Protein AF-A0A265QCN7-F1 (afdb_monomer)

Structure (mmCIF, N/CA/C/O backbone):
data_AF-A0A265QCN7-F1
#
_entry.id   AF-A0A265QCN7-F1
#
loop_
_atom_site.group_PDB
_atom_site.id
_atom_site.type_symbol
_atom_site.label_atom_id
_atom_site.label_alt_id
_atom_site.label_comp_id
_atom_site.label_asym_id
_atom_site.label_entity_id
_atom_site.label_seq_id
_atom_site.pdbx_PDB_ins_code
_atom_site.Cartn_x
_atom_site.Cartn_y
_atom_site.Cartn_z
_atom_site.occupancy
_atom_site.B_iso_or_equiv
_atom_site.auth_seq_id
_atom_site.auth_comp_id
_atom_site.auth_asym_id
_atom_site.auth_atom_id
_atom_site.pdbx_PDB_model_num
ATOM 1 N N . MET A 1 1 ? -16.525 4.275 -4.816 1.00 82.00 1 MET A N 1
ATOM 2 C CA . MET A 1 1 ? -15.052 4.342 -4.762 1.00 82.00 1 MET A CA 1
ATOM 3 C C . MET A 1 1 ? -14.610 3.785 -3.418 1.00 82.00 1 MET A C 1
ATOM 5 O O . MET A 1 1 ? -15.181 4.195 -2.411 1.00 82.00 1 MET A O 1
ATOM 9 N N . ARG A 1 2 ? -13.704 2.803 -3.397 1.00 92.12 2 ARG A N 1
ATOM 10 C CA . ARG A 1 2 ? -13.151 2.209 -2.163 1.00 92.12 2 ARG A CA 1
ATOM 11 C C . ARG A 1 2 ? -11.798 2.848 -1.841 1.00 92.12 2 ARG A C 1
ATOM 13 O O . ARG A 1 2 ? -11.164 3.398 -2.742 1.00 92.12 2 ARG A O 1
ATOM 20 N N . ARG A 1 3 ? -11.369 2.790 -0.576 1.00 94.19 3 ARG A N 1
ATOM 21 C CA . ARG A 1 3 ? -9.990 3.120 -0.189 1.00 94.19 3 ARG A CA 1
ATOM 22 C C . ARG A 1 3 ? -9.118 1.876 -0.273 1.00 94.19 3 ARG A C 1
ATOM 24 O O . ARG A 1 3 ? -9.322 0.939 0.503 1.00 94.19 3 ARG A O 1
ATOM 31 N N . THR A 1 4 ? -8.119 1.917 -1.140 1.00 97.06 4 THR A N 1
ATOM 32 C CA . THR A 1 4 ? -7.216 0.797 -1.392 1.00 97.06 4 THR A CA 1
ATOM 33 C C . THR A 1 4 ? -5.807 1.137 -0.927 1.00 97.06 4 THR A C 1
ATOM 35 O O . THR A 1 4 ? -5.307 2.225 -1.206 1.00 97.06 4 THR A O 1
ATOM 38 N N . ILE A 1 5 ? -5.147 0.205 -0.240 1.00 97.00 5 ILE A N 1
ATOM 39 C CA . ILE A 1 5 ? -3.699 0.278 -0.019 1.00 97.00 5 ILE A CA 1
ATOM 40 C C . ILE A 1 5 ? -2.989 -0.677 -0.963 1.00 97.00 5 ILE A C 1
ATOM 42 O O . ILE A 1 5 ? -3.201 -1.887 -0.921 1.00 97.00 5 ILE A O 1
ATOM 46 N N . MET A 1 6 ? -2.143 -0.132 -1.825 1.00 97.44 6 MET A N 1
ATOM 47 C CA . MET A 1 6 ? -1.379 -0.899 -2.794 1.00 97.44 6 MET A CA 1
ATOM 48 C C . MET A 1 6 ? 0.019 -1.178 -2.253 1.00 97.44 6 MET A C 1
ATOM 50 O O . MET A 1 6 ? 0.833 -0.266 -2.089 1.00 97.44 6 MET A O 1
ATOM 54 N N . TYR A 1 7 ? 0.287 -2.455 -1.996 1.00 96.62 7 TYR A N 1
ATOM 55 C CA . TYR A 1 7 ? 1.608 -2.951 -1.671 1.00 96.62 7 TYR A CA 1
ATOM 56 C C . TYR A 1 7 ? 2.534 -2.847 -2.878 1.00 96.62 7 TYR A C 1
ATOM 58 O O . TYR A 1 7 ? 2.200 -3.242 -4.000 1.00 96.62 7 TYR A O 1
ATOM 66 N N . TYR A 1 8 ? 3.738 -2.366 -2.619 1.00 92.88 8 TYR A N 1
ATOM 67 C CA . TYR A 1 8 ? 4.842 -2.383 -3.560 1.00 92.88 8 TYR A CA 1
ATOM 68 C C . TYR A 1 8 ? 6.130 -2.726 -2.787 1.00 92.88 8 TYR A C 1
ATOM 70 O O . TYR A 1 8 ? 6.195 -2.556 -1.567 1.00 92.88 8 TYR A O 1
ATOM 78 N N . PRO A 1 9 ? 7.175 -3.225 -3.455 1.00 90.94 9 PRO A N 1
ATOM 79 C CA . PRO A 1 9 ? 7.288 -3.369 -4.904 1.00 90.94 9 PRO A CA 1
ATOM 80 C C . PRO A 1 9 ? 7.081 -4.8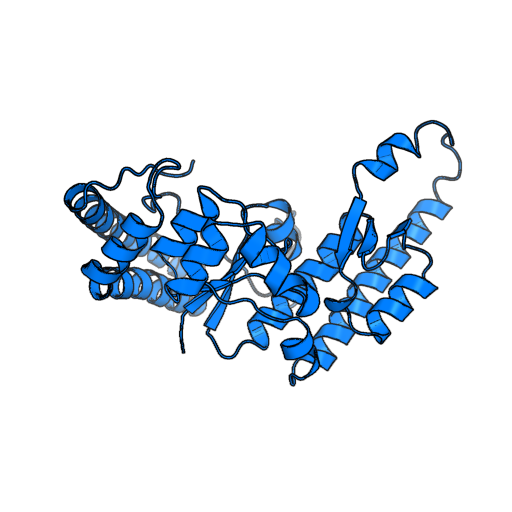07 -5.425 1.00 90.94 9 PRO A C 1
ATOM 82 O O . PRO A 1 9 ? 7.094 -5.042 -6.637 1.00 90.94 9 PRO A O 1
ATOM 85 N N . ASN A 1 10 ? 6.865 -5.774 -4.531 1.00 92.75 10 ASN A N 1
ATOM 86 C CA . ASN A 1 10 ? 6.677 -7.175 -4.912 1.00 92.75 10 ASN A CA 1
ATOM 87 C C . ASN A 1 10 ? 5.271 -7.428 -5.493 1.00 92.75 10 ASN A C 1
ATOM 89 O O . ASN A 1 10 ? 4.334 -6.678 -5.230 1.00 92.75 10 ASN A O 1
ATOM 93 N N . ILE A 1 11 ? 5.135 -8.506 -6.275 1.00 93.94 11 ILE A N 1
ATOM 94 C CA . ILE A 1 11 ? 3.839 -9.007 -6.771 1.00 93.94 11 ILE A CA 1
ATOM 95 C C . ILE A 1 11 ? 3.027 -9.593 -5.611 1.00 93.94 11 ILE A C 1
ATOM 97 O O . ILE A 1 11 ? 1.885 -9.199 -5.386 1.00 93.94 11 ILE A O 1
ATOM 101 N N . GLU A 1 12 ? 3.634 -10.515 -4.865 1.00 95.12 12 GLU A N 1
ATOM 102 C CA . GLU A 1 12 ? 3.044 -11.091 -3.662 1.00 95.12 12 GLU A CA 1
ATOM 103 C C . GLU A 1 12 ? 3.280 -10.174 -2.460 1.00 95.12 12 GLU A C 1
ATOM 105 O O . GLU A 1 12 ? 4.397 -9.701 -2.224 1.00 95.12 12 GLU A O 1
ATOM 110 N N . ILE A 1 13 ? 2.215 -9.936 -1.698 1.00 95.81 13 ILE A N 1
ATOM 111 C CA . ILE A 1 13 ? 2.290 -9.227 -0.425 1.00 95.81 13 ILE A CA 1
ATOM 112 C C . ILE A 1 13 ? 2.750 -10.228 0.636 1.00 95.81 13 ILE A C 1
ATOM 114 O O . ILE A 1 13 ? 2.121 -11.281 0.757 1.00 95.81 13 ILE A O 1
ATOM 118 N N . PRO A 1 14 ? 3.797 -9.925 1.421 1.00 93.50 14 PRO A N 1
ATOM 119 C CA . PRO A 1 14 ? 4.229 -10.808 2.493 1.00 93.50 14 PRO A CA 1
ATOM 120 C C . PRO A 1 14 ? 3.096 -11.091 3.485 1.00 93.50 14 PRO A C 1
ATOM 122 O O . PRO A 1 14 ? 2.453 -10.165 3.990 1.00 93.50 14 PRO A O 1
ATOM 125 N N . ASP A 1 15 ? 2.881 -12.371 3.798 1.00 93.62 15 ASP A N 1
ATOM 126 C CA . ASP A 1 15 ? 2.011 -12.759 4.904 1.00 93.62 15 ASP A CA 1
ATOM 127 C C . ASP A 1 15 ? 2.627 -12.277 6.220 1.00 93.62 15 ASP A C 1
ATOM 129 O O . ASP A 1 15 ? 3.769 -12.602 6.555 1.00 93.62 15 ASP A O 1
ATOM 133 N N . GLY A 1 16 ? 1.877 -11.476 6.971 1.00 92.75 16 GLY A N 1
ATOM 134 C CA . GLY A 1 16 ? 2.331 -11.003 8.263 1.00 92.75 16 GLY A CA 1
ATOM 135 C C . GLY A 1 16 ? 1.670 -9.713 8.704 1.00 92.75 16 GLY A C 1
ATOM 136 O O . GLY A 1 16 ? 0.538 -9.386 8.345 1.00 92.75 16 GLY A O 1
ATOM 137 N N . VAL A 1 17 ? 2.410 -8.985 9.535 1.00 92.81 17 VAL A N 1
ATOM 138 C CA . VAL A 1 17 ? 1.933 -7.799 10.249 1.00 92.81 17 VAL A CA 1
ATOM 139 C C . VAL A 1 17 ? 1.414 -6.737 9.284 1.00 92.81 17 VAL A C 1
ATOM 141 O O . VAL A 1 17 ? 0.308 -6.242 9.475 1.00 92.81 17 VAL A O 1
ATOM 144 N N . TRP A 1 18 ? 2.167 -6.430 8.223 1.00 93.94 18 TRP A N 1
ATOM 145 C CA . TRP A 1 18 ? 1.778 -5.394 7.267 1.00 93.94 18 TRP A CA 1
ATOM 146 C C . TRP A 1 18 ? 0.429 -5.700 6.610 1.00 93.94 18 TRP A C 1
ATOM 148 O O . TRP A 1 18 ? -0.465 -4.858 6.649 1.00 93.94 18 TRP A O 1
ATOM 158 N N . LEU A 1 19 ? 0.249 -6.917 6.080 1.00 96.62 19 LEU A N 1
ATOM 159 C CA . LEU A 1 19 ? -0.984 -7.314 5.395 1.00 96.62 19 LEU A CA 1
ATOM 160 C C . LEU A 1 19 ? -2.183 -7.329 6.352 1.00 96.62 19 LEU A C 1
ATOM 162 O O . LEU A 1 19 ? -3.261 -6.855 6.000 1.00 96.62 19 LEU A O 1
ATOM 166 N N . LYS A 1 20 ? -2.002 -7.801 7.589 1.00 96.38 20 LYS A N 1
ATOM 167 C CA . LYS A 1 20 ? -3.070 -7.816 8.602 1.00 96.38 20 LYS A CA 1
ATOM 168 C C . LYS A 1 20 ? -3.474 -6.417 9.060 1.00 96.38 20 LYS A C 1
ATOM 170 O O . LYS A 1 20 ? -4.666 -6.153 9.217 1.00 96.38 20 LYS A O 1
ATOM 175 N N . THR A 1 21 ? -2.512 -5.517 9.249 1.00 94.88 21 THR A N 1
ATOM 176 C CA . THR A 1 21 ? -2.789 -4.111 9.575 1.00 94.88 21 THR A CA 1
ATOM 177 C C . THR A 1 21 ? -3.468 -3.405 8.409 1.00 94.88 21 THR A C 1
ATOM 179 O O . THR A 1 21 ? -4.469 -2.719 8.610 1.00 94.88 21 THR A O 1
ATOM 182 N N . ALA A 1 22 ? -2.969 -3.609 7.188 1.00 95.62 22 ALA A N 1
ATOM 183 C CA . ALA A 1 22 ? -3.571 -3.083 5.970 1.00 95.62 22 ALA A CA 1
ATOM 184 C C . ALA A 1 22 ? -5.036 -3.525 5.851 1.00 95.62 22 ALA A C 1
ATOM 186 O O . ALA A 1 22 ? -5.922 -2.685 5.714 1.00 95.62 22 ALA A O 1
ATOM 187 N N . LEU A 1 23 ? -5.301 -4.822 6.019 1.00 96.81 23 LEU A N 1
ATOM 188 C CA . LEU A 1 23 ? -6.645 -5.388 5.967 1.00 96.81 23 LEU A CA 1
ATOM 189 C C . LEU A 1 23 ? -7.595 -4.784 7.008 1.00 96.81 23 LEU A C 1
ATOM 191 O O . LEU A 1 23 ? -8.765 -4.566 6.703 1.00 96.81 23 LEU A O 1
ATOM 195 N N . LEU A 1 24 ? -7.112 -4.519 8.227 1.00 96.12 24 LEU A N 1
ATOM 196 C CA . LEU A 1 24 ? -7.930 -3.964 9.306 1.00 96.12 24 LEU A CA 1
ATOM 197 C C . LEU A 1 24 ? -8.409 -2.535 9.005 1.00 96.12 24 LEU A C 1
ATOM 199 O O . LEU A 1 24 ? -9.551 -2.197 9.315 1.00 96.12 24 LEU A O 1
ATOM 203 N N . TYR A 1 25 ? -7.545 -1.699 8.424 1.00 94.56 25 TYR A N 1
ATOM 204 C CA . TYR A 1 25 ? -7.796 -0.259 8.297 1.00 94.56 25 TYR A CA 1
ATOM 205 C C . TYR A 1 25 ? -8.177 0.207 6.887 1.00 94.56 25 TYR A C 1
ATOM 207 O O . TYR A 1 25 ? -8.770 1.275 6.745 1.00 94.56 25 TYR A O 1
ATOM 215 N N . TRP A 1 26 ? -7.888 -0.563 5.841 1.00 95.94 26 TRP A N 1
ATOM 216 C CA . TRP A 1 26 ? -8.245 -0.220 4.459 1.00 95.94 26 TRP A CA 1
ATOM 217 C C . TRP A 1 26 ? -9.490 -0.961 4.005 1.00 95.94 26 TRP A C 1
ATOM 219 O O . TRP A 1 26 ? -9.816 -1.999 4.568 1.00 95.94 26 TRP A O 1
ATOM 229 N N . ASP A 1 27 ? -10.217 -0.439 3.010 1.00 95.44 27 ASP A N 1
ATOM 230 C CA . ASP A 1 27 ? -11.388 -1.151 2.481 1.00 95.44 27 ASP A CA 1
ATOM 231 C C . ASP A 1 27 ? -10.967 -2.357 1.643 1.00 95.44 27 ASP A C 1
ATOM 233 O O . ASP A 1 27 ? -11.687 -3.351 1.638 1.00 95.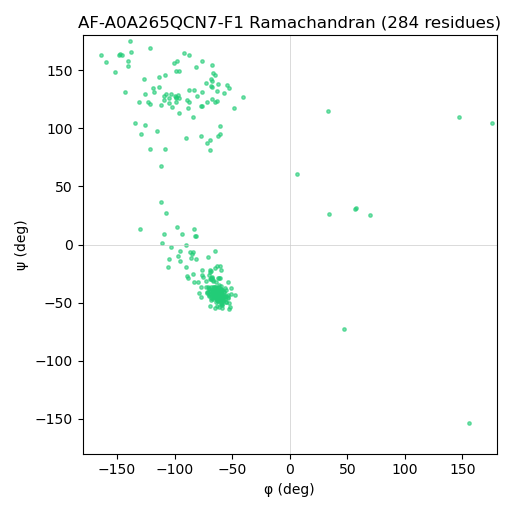44 27 ASP A O 1
ATOM 237 N N . GLU A 1 28 ? -9.817 -2.259 0.980 1.00 96.00 28 GLU A N 1
ATOM 238 C CA . GLU A 1 28 ? -9.256 -3.252 0.071 1.00 96.00 28 GLU A CA 1
ATOM 239 C C . GLU A 1 28 ? -7.721 -3.146 0.078 1.00 96.00 28 GLU A C 1
ATOM 241 O O . GLU A 1 28 ? -7.158 -2.062 0.262 1.00 96.00 28 GLU A O 1
ATOM 246 N N . VAL A 1 29 ? -7.034 -4.267 -0.116 1.00 97.75 29 VAL A N 1
ATOM 247 C CA . VAL A 1 29 ? -5.580 -4.327 -0.303 1.00 97.75 29 VAL A CA 1
ATOM 248 C C . VAL A 1 29 ? -5.283 -4.659 -1.766 1.00 97.75 29 VAL A C 1
ATOM 250 O O . VAL A 1 29 ? -6.019 -5.396 -2.413 1.00 97.75 29 VAL A O 1
ATOM 253 N N . SER A 1 30 ? -4.198 -4.126 -2.310 1.00 98.06 30 SER A N 1
ATOM 254 C CA . SER A 1 30 ? -3.787 -4.370 -3.690 1.00 98.06 30 SER A CA 1
ATOM 255 C C . SER A 1 30 ? -2.285 -4.598 -3.790 1.00 98.06 30 SER A C 1
ATOM 257 O O . SER A 1 30 ? -1.539 -4.302 -2.860 1.00 98.06 30 SER A O 1
ATOM 259 N N . SER A 1 31 ? -1.828 -5.115 -4.922 1.00 97.88 31 SER A N 1
ATOM 260 C CA . SER A 1 31 ? -0.426 -5.100 -5.335 1.00 97.88 31 SER A CA 1
ATOM 261 C C . SER A 1 31 ? -0.353 -4.960 -6.853 1.00 97.88 31 SER A C 1
ATOM 263 O O . SER A 1 31 ? -1.341 -5.170 -7.557 1.00 97.88 31 SER A O 1
ATOM 265 N N . ILE A 1 32 ? 0.817 -4.585 -7.368 1.00 97.75 32 ILE A N 1
ATOM 266 C CA . ILE A 1 32 ? 1.029 -4.420 -8.810 1.00 97.75 32 ILE A CA 1
ATOM 267 C C . ILE A 1 32 ? 1.363 -5.786 -9.412 1.00 97.75 32 ILE A C 1
ATOM 269 O O . ILE A 1 32 ? 2.461 -6.313 -9.180 1.00 97.75 32 ILE A O 1
ATOM 273 N N . VAL A 1 33 ? 0.448 -6.350 -10.196 1.00 97.75 33 VAL A N 1
ATOM 274 C CA . VAL A 1 33 ? 0.515 -7.732 -10.690 1.00 97.75 33 VAL A CA 1
ATOM 275 C C . VAL A 1 33 ? 0.503 -7.749 -12.222 1.00 97.75 33 VAL A C 1
ATOM 277 O O . VAL A 1 33 ? -0.449 -7.267 -12.825 1.00 97.75 33 VAL A O 1
ATOM 280 N N . PRO A 1 34 ? 1.528 -8.310 -12.887 1.00 95.88 34 PRO A N 1
ATOM 281 C CA . PRO A 1 34 ? 1.448 -8.666 -14.302 1.00 95.88 34 PRO A CA 1
ATOM 282 C C . PRO A 1 34 ? 0.231 -9.545 -14.589 1.00 95.88 34 PRO A C 1
ATOM 284 O O . PRO A 1 34 ? 0.034 -10.528 -13.873 1.00 95.88 34 PRO A O 1
ATOM 287 N N . ARG A 1 35 ? -0.545 -9.274 -15.648 1.00 93.19 35 ARG A N 1
ATOM 288 C CA . ARG A 1 35 ? -1.740 -10.088 -15.960 1.00 93.19 35 ARG A CA 1
ATOM 289 C C . ARG A 1 35 ? -1.420 -11.582 -16.063 1.00 93.19 35 ARG A C 1
ATOM 291 O O . ARG A 1 35 ? -2.122 -12.397 -15.471 1.00 93.19 35 ARG A O 1
ATOM 298 N N . GLY A 1 36 ? -0.315 -11.943 -16.722 1.00 92.50 36 GLY A N 1
ATOM 299 C CA . GLY A 1 36 ? 0.126 -13.338 -16.857 1.00 92.50 36 GLY A CA 1
ATOM 300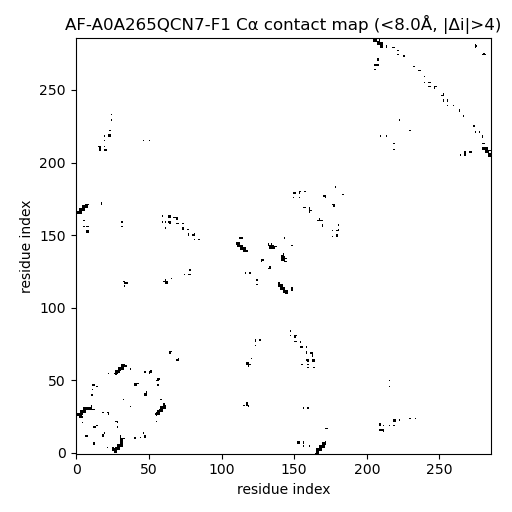 C C . GLY A 1 36 ? 0.482 -14.036 -15.534 1.00 92.50 36 GLY A C 1
ATOM 301 O O . GLY A 1 36 ? 0.484 -15.263 -15.468 1.00 92.50 36 GLY A O 1
ATOM 302 N N . MET A 1 37 ? 0.731 -13.275 -14.464 1.00 94.88 37 MET A N 1
ATOM 303 C CA . MET A 1 37 ? 1.143 -13.785 -13.153 1.00 94.88 37 MET A CA 1
ATOM 304 C C . MET A 1 37 ? -0.008 -13.939 -12.153 1.00 94.88 37 MET A C 1
ATOM 306 O O . MET A 1 37 ? 0.200 -14.543 -11.102 1.00 94.88 37 MET A O 1
ATOM 310 N N . GLU A 1 38 ? -1.212 -13.435 -12.441 1.00 95.81 38 GLU A N 1
ATOM 311 C CA . GLU A 1 38 ? -2.328 -13.467 -11.482 1.00 95.81 38 GLU A CA 1
ATOM 312 C C . GLU A 1 38 ? -2.669 -14.893 -11.038 1.00 95.81 38 GLU A C 1
ATOM 314 O O . GLU A 1 38 ? -2.757 -15.188 -9.845 1.00 95.81 38 GLU A O 1
ATOM 319 N N . ARG A 1 39 ? -2.815 -15.810 -12.000 1.00 96.19 39 ARG A N 1
ATOM 320 C CA . ARG A 1 39 ? -3.131 -17.206 -11.688 1.00 96.19 39 ARG A CA 1
ATOM 321 C C . ARG A 1 39 ? -2.055 -17.836 -10.806 1.00 96.19 39 ARG A C 1
ATOM 323 O O . ARG A 1 39 ? -2.385 -18.571 -9.880 1.00 96.19 39 ARG A O 1
ATOM 330 N N . ALA A 1 40 ? -0.783 -17.562 -11.095 1.00 95.44 40 ALA A N 1
ATOM 331 C CA . ALA A 1 40 ? 0.328 -18.072 -10.301 1.00 95.44 40 ALA A CA 1
ATOM 332 C C . ALA A 1 40 ? 0.294 -17.506 -8.873 1.00 95.44 40 ALA A C 1
ATOM 334 O O . ALA A 1 40 ? 0.455 -18.276 -7.931 1.00 95.44 40 ALA A O 1
ATOM 335 N N . LEU A 1 41 ? -0.011 -16.213 -8.713 1.00 96.12 41 LEU A N 1
ATOM 336 C CA . LEU A 1 41 ? -0.142 -15.551 -7.413 1.00 96.12 41 LEU A CA 1
ATOM 337 C C . LEU A 1 41 ? -1.224 -16.197 -6.534 1.00 96.12 41 LEU A C 1
ATOM 339 O O . LEU A 1 41 ? -0.967 -16.496 -5.370 1.00 96.12 41 LEU A O 1
ATOM 343 N N . TYR A 1 42 ? -2.419 -16.456 -7.073 1.00 97.06 42 TYR A N 1
ATOM 344 C CA . TYR A 1 42 ? -3.484 -17.105 -6.293 1.00 97.06 42 TYR A CA 1
ATOM 345 C C . TYR A 1 42 ? -3.191 -18.577 -5.978 1.00 97.06 42 TYR A C 1
ATOM 347 O O . TYR A 1 42 ? -3.672 -19.099 -4.975 1.00 97.06 42 TYR A O 1
ATOM 355 N N . LEU A 1 43 ? -2.397 -19.263 -6.804 1.00 96.06 43 LEU A N 1
ATOM 356 C CA . LEU A 1 43 ? -1.976 -20.636 -6.519 1.00 96.06 43 LEU A CA 1
ATOM 357 C C . LEU A 1 43 ? -0.859 -20.696 -5.469 1.00 96.06 43 LEU A C 1
ATOM 359 O O . LEU A 1 43 ? -0.842 -21.624 -4.660 1.00 96.06 43 LEU A O 1
ATOM 363 N N . SER A 1 44 ? 0.069 -19.735 -5.481 1.00 94.00 44 SER A N 1
ATOM 364 C CA . SER A 1 44 ? 1.214 -19.711 -4.567 1.00 94.00 44 SER A CA 1
ATOM 365 C C . SER A 1 44 ? 0.875 -19.113 -3.202 1.00 94.00 44 SER A C 1
ATOM 367 O O . SER A 1 44 ? 1.422 -19.561 -2.195 1.00 94.00 44 SER A O 1
ATOM 369 N N . SER A 1 45 ? -0.047 -18.147 -3.147 1.00 96.25 45 SER A N 1
ATOM 370 C CA . SER A 1 45 ? -0.339 -17.376 -1.940 1.00 96.25 45 SER A CA 1
ATOM 371 C C . SER A 1 45 ? -1.756 -17.618 -1.425 1.00 96.25 45 SER A C 1
ATOM 373 O O . SER A 1 45 ? -2.729 -17.001 -1.867 1.00 96.25 45 SER A O 1
ATOM 375 N N . LYS A 1 46 ? -1.879 -18.510 -0.432 1.00 95.62 46 LYS A N 1
ATOM 376 C CA . LYS A 1 46 ? -3.169 -18.813 0.214 1.00 95.62 46 LYS A CA 1
ATOM 377 C C . LYS A 1 46 ? -3.841 -17.572 0.821 1.00 95.62 46 LYS A C 1
ATOM 379 O O . LYS A 1 46 ? -5.040 -17.421 0.586 1.00 95.62 46 LYS A O 1
ATOM 384 N N . PRO A 1 47 ? -3.128 -16.678 1.544 1.00 96.25 47 PRO A N 1
ATOM 385 C CA . PRO A 1 47 ? -3.737 -15.457 2.065 1.00 96.25 47 PRO A CA 1
ATOM 386 C C . PRO A 1 47 ? -4.317 -14.579 0.957 1.00 96.25 47 PRO A C 1
ATOM 388 O O . PRO A 1 47 ? -5.461 -14.153 1.055 1.00 96.25 47 PRO A O 1
ATOM 391 N N . ILE A 1 48 ? -3.578 -14.352 -0.132 1.00 97.88 48 ILE A N 1
ATOM 392 C CA . ILE A 1 48 ? -4.051 -13.500 -1.232 1.00 97.88 48 ILE A CA 1
ATOM 393 C C . ILE A 1 48 ? -5.267 -14.112 -1.926 1.00 97.88 48 ILE A C 1
ATOM 395 O O . ILE A 1 48 ? -6.250 -13.409 -2.146 1.00 97.88 48 ILE A O 1
ATOM 399 N N . ALA A 1 49 ? -5.245 -15.417 -2.210 1.00 97.56 49 ALA A N 1
ATOM 400 C CA . ALA A 1 49 ? -6.387 -16.109 -2.808 1.00 97.56 49 ALA A CA 1
ATOM 401 C C . ALA A 1 49 ? -7.647 -16.017 -1.932 1.00 97.56 49 ALA A C 1
ATOM 403 O O . ALA A 1 49 ? -8.744 -15.766 -2.431 1.00 97.56 49 ALA A O 1
ATOM 404 N N . GLN A 1 50 ? -7.485 -16.174 -0.618 1.00 97.44 50 GLN A N 1
ATOM 405 C CA . GLN A 1 50 ? -8.570 -16.024 0.343 1.00 97.44 50 GLN A CA 1
ATOM 406 C C . GLN A 1 50 ? -9.122 -14.591 0.364 1.00 97.44 50 GLN A C 1
ATOM 408 O O . GLN A 1 50 ? -10.334 -14.400 0.281 1.00 97.44 50 GLN A O 1
ATOM 413 N N . LEU A 1 51 ? -8.250 -13.583 0.460 1.00 98.12 51 LEU A N 1
ATOM 414 C CA . LEU A 1 51 ? -8.661 -12.177 0.479 1.00 98.12 51 LEU A CA 1
ATOM 415 C C . LEU A 1 51 ? -9.350 -11.770 -0.827 1.00 98.12 51 LEU A C 1
ATOM 417 O O . LEU A 1 51 ? -10.329 -11.027 -0.787 1.00 98.12 51 LEU A O 1
ATOM 421 N N . ALA A 1 52 ? -8.888 -12.284 -1.969 1.00 97.75 52 ALA A N 1
ATOM 422 C CA . ALA A 1 52 ? -9.535 -12.072 -3.259 1.00 97.75 52 ALA A CA 1
ATOM 423 C C . ALA A 1 52 ? -10.956 -12.660 -3.266 1.00 97.75 52 ALA A C 1
ATOM 425 O O . ALA A 1 52 ? -11.907 -11.974 -3.638 1.00 97.75 52 ALA A O 1
ATOM 426 N N . GLY A 1 53 ? -11.121 -13.896 -2.775 1.00 97.44 53 GLY A N 1
ATOM 427 C CA . GLY A 1 53 ? -12.427 -14.556 -2.660 1.00 97.44 53 GLY A CA 1
ATOM 428 C C . GLY A 1 53 ? -13.415 -13.836 -1.733 1.00 97.44 53 GLY A C 1
ATOM 429 O O . GLY A 1 53 ? -14.621 -13.886 -1.961 1.00 97.44 53 GLY A O 1
ATOM 430 N N . GLU A 1 54 ? -12.915 -13.119 -0.726 1.00 97.50 54 GLU A N 1
ATOM 431 C CA . GLU A 1 54 ? -13.717 -12.313 0.206 1.00 97.50 54 GLU A CA 1
ATOM 432 C C . GLU A 1 54 ? -13.934 -10.857 -0.259 1.00 97.50 54 GLU A C 1
ATOM 434 O O . GLU A 1 54 ? -14.603 -10.084 0.433 1.00 97.50 54 GLU A O 1
ATOM 439 N N . GLY A 1 55 ? -13.387 -10.467 -1.419 1.00 96.62 55 GLY A N 1
ATOM 440 C CA . GLY A 1 55 ? -13.476 -9.104 -1.960 1.00 96.62 55 GLY A CA 1
ATOM 441 C C . GLY A 1 55 ? -12.660 -8.063 -1.180 1.00 96.62 55 GLY A C 1
ATOM 442 O O . GLY A 1 55 ? -13.009 -6.877 -1.176 1.00 96.62 55 GLY A O 1
ATOM 443 N N . GLU A 1 56 ? -11.611 -8.517 -0.493 1.00 97.62 56 GLU A N 1
ATOM 444 C CA . GLU A 1 56 ? -10.689 -7.734 0.339 1.00 97.62 56 GLU A CA 1
ATOM 445 C C . GLU A 1 56 ? -9.329 -7.506 -0.347 1.00 97.62 56 GLU A C 1
ATOM 447 O O . GLU A 1 56 ? -8.550 -6.666 0.104 1.00 97.62 56 GLU A O 1
ATOM 452 N N . TYR A 1 57 ? -9.047 -8.229 -1.439 1.00 98.19 57 TYR A N 1
ATOM 453 C CA . TYR A 1 57 ? -7.884 -8.023 -2.303 1.00 98.19 57 TYR A CA 1
ATOM 454 C C . TYR A 1 57 ? -8.283 -7.862 -3.772 1.00 98.19 57 TYR A C 1
ATOM 456 O O . TYR A 1 57 ? -9.165 -8.571 -4.258 1.00 98.19 57 TYR A O 1
ATOM 464 N N . ARG A 1 58 ? -7.579 -6.977 -4.484 1.00 97.00 58 ARG A N 1
ATOM 465 C CA . ARG A 1 58 ? -7.667 -6.825 -5.942 1.00 97.00 58 ARG A CA 1
ATOM 466 C C . ARG A 1 58 ? -6.291 -6.516 -6.538 1.00 97.00 58 ARG A C 1
ATOM 468 O O . ARG A 1 58 ? -5.639 -5.580 -6.068 1.00 97.00 58 ARG A O 1
ATOM 475 N N . PRO A 1 59 ? -5.847 -7.209 -7.595 1.00 97.69 59 PRO A N 1
ATOM 476 C CA . PRO A 1 59 ? -4.628 -6.829 -8.300 1.00 97.69 59 PRO A CA 1
ATOM 477 C C . PRO A 1 59 ? -4.817 -5.501 -9.049 1.00 97.69 59 PRO A C 1
ATOM 479 O O . PRO A 1 59 ? -5.875 -5.238 -9.620 1.00 97.69 59 PRO A O 1
ATOM 482 N N . PHE A 1 60 ? -3.778 -4.669 -9.066 1.00 97.88 60 PHE A N 1
ATOM 483 C CA . PHE A 1 60 ? -3.649 -3.594 -10.047 1.00 97.88 60 PHE A CA 1
ATOM 484 C C . PHE A 1 60 ? -2.776 -4.101 -11.192 1.00 97.88 60 PHE A C 1
ATOM 486 O O . PHE A 1 60 ? -1.644 -4.541 -10.954 1.00 97.88 60 PHE A O 1
ATOM 493 N N . TYR A 1 61 ? -3.266 -4.017 -12.426 1.00 97.50 61 TYR A N 1
ATOM 494 C CA . TYR A 1 61 ? -2.509 -4.483 -13.582 1.00 97.50 61 TYR A CA 1
ATOM 495 C C . TYR A 1 61 ? -1.784 -3.312 -14.267 1.00 97.50 61 TYR A C 1
ATOM 497 O O . TYR A 1 61 ? -2.410 -2.296 -14.559 1.00 97.50 61 TYR A O 1
ATOM 505 N N . PRO A 1 62 ? -0.465 -3.408 -14.519 1.00 96.44 62 PRO A N 1
ATOM 506 C CA . PRO A 1 62 ? 0.334 -2.323 -15.094 1.00 96.44 62 PRO A CA 1
ATOM 507 C C . PRO A 1 62 ? -0.199 -1.739 -16.402 1.00 96.44 62 PRO A C 1
ATOM 509 O O . PRO A 1 62 ? -0.041 -0.548 -16.642 1.00 96.44 62 PRO A O 1
ATOM 512 N N . ASP A 1 63 ? -0.837 -2.544 -17.240 1.00 94.50 63 ASP A N 1
ATOM 513 C CA . ASP A 1 63 ? -1.418 -2.096 -18.501 1.00 94.50 63 ASP A CA 1
ATOM 514 C C . ASP A 1 63 ? -2.638 -1.182 -18.306 1.00 94.50 63 ASP A C 1
ATOM 516 O O . ASP A 1 63 ? -2.851 -0.298 -19.126 1.00 94.50 63 ASP A O 1
ATOM 520 N N . GLU A 1 64 ? -3.339 -1.254 -17.167 1.00 95.88 64 GLU A N 1
ATOM 521 C CA . GLU A 1 64 ? -4.356 -0.250 -16.806 1.00 95.88 64 GLU A CA 1
ATOM 522 C C . GLU A 1 64 ? -3.747 1.152 -16.668 1.00 95.88 64 GLU A C 1
ATOM 524 O O . GLU A 1 64 ? -4.371 2.143 -17.045 1.00 95.88 64 GLU A O 1
ATOM 529 N N . LEU A 1 65 ? -2.504 1.253 -16.175 1.00 96.31 65 LEU A N 1
ATOM 530 C CA . LEU A 1 65 ? -1.763 2.514 -16.196 1.00 96.31 65 LEU A CA 1
ATOM 531 C C . LEU A 1 65 ? -1.383 2.898 -17.632 1.00 96.31 65 LEU A C 1
ATOM 533 O O . LEU A 1 65 ? -1.503 4.076 -17.978 1.00 96.31 65 LEU A O 1
ATOM 537 N N . MET A 1 66 ? -0.924 1.945 -18.450 1.00 94.50 66 MET A N 1
ATOM 538 C CA . MET A 1 66 ? -0.489 2.215 -19.830 1.00 94.50 66 MET A CA 1
ATOM 539 C C . MET A 1 66 ? -1.638 2.716 -20.718 1.00 94.50 66 MET A C 1
ATOM 541 O O . MET A 1 66 ? -1.422 3.570 -21.576 1.00 94.50 66 MET A O 1
ATOM 545 N N . ASP A 1 67 ? -2.860 2.259 -20.446 1.00 95.19 67 ASP A N 1
ATOM 546 C CA . ASP A 1 67 ? -4.085 2.697 -21.120 1.00 95.19 67 ASP A CA 1
ATOM 547 C C . ASP A 1 67 ? -4.676 3.990 -20.523 1.00 95.19 67 ASP A C 1
ATOM 549 O O . ASP A 1 67 ? -5.636 4.556 -21.054 1.00 95.19 67 ASP A O 1
ATOM 553 N N . SER A 1 68 ? -4.115 4.493 -19.418 1.00 96.25 68 SER A N 1
ATOM 554 C CA . SER A 1 68 ? -4.619 5.684 -18.731 1.00 96.25 68 SER A CA 1
ATOM 555 C C . SER A 1 68 ? -4.045 6.996 -19.278 1.00 96.25 68 SER A C 1
ATOM 557 O O . SER A 1 68 ? -2.974 7.061 -19.887 1.00 96.25 68 SER A O 1
ATOM 559 N N . ILE A 1 69 ? -4.710 8.104 -18.937 1.00 96.00 69 ILE A N 1
ATOM 560 C CA . ILE A 1 69 ? -4.230 9.466 -19.230 1.00 96.00 69 ILE A CA 1
ATOM 561 C C . ILE A 1 69 ? -2.864 9.776 -18.597 1.00 96.00 69 ILE A C 1
ATOM 563 O O . ILE A 1 69 ? -2.158 10.669 -19.063 1.00 96.00 69 ILE A O 1
ATOM 567 N N . TYR A 1 70 ? -2.481 9.039 -17.551 1.00 96.25 70 TYR A N 1
ATOM 568 C CA . TYR A 1 70 ? -1.251 9.260 -16.801 1.00 96.25 70 TYR A CA 1
ATOM 569 C C . TYR A 1 70 ? -0.030 8.573 -17.419 1.00 96.25 70 TYR A C 1
ATOM 571 O O . TYR A 1 70 ? 1.095 8.836 -16.990 1.00 96.25 70 TYR A O 1
ATOM 579 N N . TYR A 1 71 ? -0.221 7.727 -18.438 1.00 96.25 71 TYR A N 1
ATOM 580 C CA . TYR A 1 71 ? 0.856 6.952 -19.051 1.00 96.25 71 TYR A CA 1
ATOM 581 C C . TYR A 1 71 ? 2.019 7.826 -19.549 1.00 96.25 71 TYR A C 1
ATOM 583 O O . TYR A 1 71 ? 3.187 7.535 -19.284 1.00 96.25 71 TYR A O 1
ATOM 591 N N . ARG A 1 72 ? 1.720 8.946 -20.221 1.00 95.69 72 ARG A N 1
ATOM 592 C CA . ARG A 1 72 ? 2.757 9.849 -20.758 1.00 95.69 72 ARG A CA 1
ATOM 593 C C . ARG A 1 72 ? 3.594 10.505 -19.663 1.00 95.69 72 ARG A C 1
ATOM 595 O O . ARG A 1 72 ? 4.809 10.656 -19.824 1.00 95.69 72 ARG A O 1
ATOM 602 N N . ASP A 1 73 ? 2.953 10.885 -18.564 1.00 95.25 73 ASP A N 1
ATOM 603 C CA . ASP A 1 73 ? 3.623 11.496 -17.418 1.00 95.25 73 ASP A CA 1
ATOM 604 C C . ASP A 1 73 ? 4.488 10.463 -16.691 1.00 95.25 73 ASP A C 1
ATOM 606 O O . ASP A 1 73 ? 5.653 10.741 -16.392 1.00 95.25 73 ASP A O 1
ATOM 610 N N . PHE A 1 74 ? 3.955 9.252 -16.492 1.00 95.12 74 PHE A N 1
ATOM 611 C CA . PHE A 1 74 ? 4.693 8.101 -15.973 1.00 95.12 74 PHE A CA 1
ATOM 612 C C . PHE A 1 74 ? 5.965 7.844 -16.778 1.00 95.12 74 PHE A C 1
ATOM 614 O O . PHE A 1 74 ? 7.065 7.831 -16.222 1.00 95.12 74 PHE A O 1
ATOM 621 N N . GLU A 1 75 ? 5.822 7.683 -18.091 1.00 94.62 75 GLU A N 1
ATOM 622 C CA . GLU A 1 75 ? 6.927 7.382 -18.990 1.00 94.62 75 GLU A CA 1
ATOM 623 C C . GLU A 1 75 ? 7.991 8.485 -18.958 1.00 94.62 75 GLU A C 1
ATOM 625 O O . GLU A 1 75 ? 9.186 8.213 -18.802 1.00 94.62 75 GLU A O 1
ATOM 630 N N . THR A 1 76 ? 7.562 9.746 -19.032 1.00 92.88 76 THR A N 1
ATOM 631 C CA . THR A 1 76 ? 8.462 10.904 -19.023 1.00 92.88 76 THR A CA 1
ATOM 632 C C . THR A 1 76 ? 9.231 11.013 -17.707 1.00 92.88 76 THR A C 1
ATOM 634 O O . THR A 1 76 ? 10.457 11.186 -17.711 1.00 92.88 76 THR A O 1
ATOM 637 N N . GLU A 1 77 ? 8.541 10.898 -16.569 1.00 92.00 77 GLU A N 1
ATOM 638 C CA . GLU A 1 77 ? 9.168 10.971 -15.250 1.00 92.00 77 GLU A CA 1
ATOM 639 C C . GLU A 1 77 ? 10.126 9.793 -15.028 1.00 92.00 77 GLU A C 1
ATOM 641 O O . GLU A 1 77 ? 11.262 10.000 -14.581 1.00 92.00 77 GLU A O 1
ATOM 646 N N . CYS A 1 78 ? 9.702 8.577 -15.383 1.00 92.06 78 CYS A N 1
ATOM 647 C CA . CYS A 1 78 ? 10.488 7.359 -15.221 1.00 92.06 78 CYS A CA 1
ATOM 648 C C . CYS A 1 78 ? 11.783 7.429 -16.041 1.00 92.06 78 CYS A C 1
ATOM 650 O O . CYS A 1 78 ? 12.878 7.351 -15.476 1.00 92.06 78 CYS A O 1
ATOM 652 N N . ILE A 1 79 ? 11.687 7.703 -17.349 1.00 92.00 79 ILE A N 1
ATOM 653 C CA . ILE A 1 79 ? 12.852 7.825 -18.239 1.00 92.00 79 ILE A CA 1
ATOM 654 C C . ILE A 1 79 ? 13.793 8.939 -17.757 1.00 92.00 79 ILE A C 1
ATOM 656 O O . ILE A 1 79 ? 15.014 8.763 -17.752 1.00 92.00 79 ILE A O 1
ATOM 660 N N . SER A 1 80 ? 13.257 10.080 -17.310 1.00 90.50 80 SER A N 1
ATOM 661 C CA . SER A 1 80 ? 14.062 11.189 -16.779 1.00 90.50 80 SER A CA 1
ATOM 662 C C . SER A 1 80 ? 14.857 10.786 -15.530 1.00 90.50 80 SER A C 1
ATOM 664 O O . SER A 1 80 ? 16.060 11.066 -15.433 1.00 90.50 80 SER A O 1
ATOM 666 N N . LYS A 1 81 ? 14.221 10.085 -14.581 1.00 88.56 81 LYS A N 1
ATOM 667 C CA . LYS A 1 81 ? 14.880 9.574 -13.368 1.00 88.56 81 LYS A CA 1
ATOM 668 C C . LYS A 1 81 ? 15.933 8.511 -13.696 1.00 88.56 81 LYS A C 1
ATOM 670 O O . LYS A 1 81 ? 17.046 8.597 -13.172 1.00 88.56 81 LYS A O 1
ATOM 675 N N . ILE A 1 82 ? 15.618 7.579 -14.597 1.00 87.69 82 ILE A N 1
ATOM 676 C CA . ILE A 1 82 ? 16.533 6.534 -15.075 1.00 87.69 82 ILE A CA 1
ATOM 677 C C . ILE A 1 82 ? 17.779 7.170 -15.707 1.00 87.69 82 ILE A C 1
ATOM 679 O O . ILE A 1 82 ? 18.896 6.935 -15.242 1.00 87.69 82 ILE A O 1
ATOM 683 N N . LYS A 1 83 ? 17.615 8.070 -16.686 1.00 87.56 83 LYS A N 1
ATOM 684 C CA . LYS A 1 83 ? 18.736 8.764 -17.350 1.00 87.56 83 LYS A CA 1
ATOM 685 C C . LYS A 1 83 ? 19.594 9.561 -16.370 1.00 87.56 83 LYS A C 1
ATOM 687 O O . LYS A 1 83 ? 20.823 9.565 -16.470 1.00 87.56 83 LYS A O 1
ATOM 692 N N . ARG A 1 84 ? 18.978 10.227 -15.386 1.00 86.25 84 ARG A N 1
ATOM 693 C CA . ARG A 1 84 ? 19.708 10.949 -14.331 1.00 86.25 84 ARG A CA 1
ATOM 694 C C . ARG A 1 84 ? 20.574 10.002 -13.506 1.00 86.25 84 ARG A C 1
ATOM 696 O O . ARG A 1 84 ? 21.750 10.298 -13.289 1.00 86.25 84 ARG A O 1
ATOM 703 N N . HIS A 1 85 ? 20.015 8.874 -13.074 1.00 83.31 85 HIS A N 1
ATOM 704 C CA . HIS A 1 85 ? 20.755 7.855 -12.337 1.00 83.31 85 HIS A CA 1
ATOM 705 C C . HIS A 1 85 ? 21.916 7.287 -13.173 1.00 83.31 85 HIS A C 1
ATOM 707 O O . HIS A 1 85 ? 23.052 7.194 -12.690 1.00 83.31 85 HIS A O 1
ATOM 713 N N . ILE A 1 86 ? 21.668 7.005 -14.456 1.00 79.62 86 ILE A N 1
ATOM 714 C CA . ILE A 1 86 ? 22.684 6.502 -15.384 1.00 79.62 86 ILE A CA 1
ATOM 715 C C . ILE A 1 86 ? 23.858 7.480 -15.492 1.00 79.62 86 ILE A C 1
ATOM 717 O O . ILE A 1 86 ? 25.006 7.103 -15.233 1.00 79.62 86 ILE A O 1
ATOM 721 N N . ASN A 1 87 ? 23.568 8.753 -15.764 1.00 81.12 87 ASN A N 1
ATOM 722 C CA . ASN A 1 87 ? 24.573 9.801 -15.931 1.00 81.12 87 ASN A CA 1
ATOM 723 C C . ASN A 1 87 ? 25.446 10.016 -14.684 1.00 81.12 87 ASN A C 1
ATOM 725 O O . ASN A 1 87 ? 26.656 10.236 -14.805 1.00 81.12 87 ASN A O 1
ATOM 729 N N . VAL A 1 88 ? 24.871 9.926 -13.480 1.00 74.88 88 VAL A N 1
ATOM 730 C CA . VAL A 1 88 ? 25.632 10.024 -12.220 1.00 74.88 88 VAL A CA 1
ATOM 731 C C . VAL A 1 88 ? 26.599 8.846 -12.069 1.00 74.88 88 VAL A C 1
ATOM 733 O O . VAL A 1 88 ? 27.766 9.050 -11.724 1.00 74.88 88 VAL A O 1
ATOM 736 N N . GLY A 1 89 ? 26.153 7.624 -12.379 1.00 66.19 89 GLY A N 1
ATOM 737 C CA . GLY A 1 89 ? 27.003 6.429 -12.346 1.00 66.19 89 GLY A CA 1
ATOM 738 C C . GLY A 1 89 ? 28.181 6.503 -13.327 1.00 66.19 89 GLY A C 1
ATOM 739 O O . GLY A 1 89 ? 29.316 6.194 -12.958 1.00 66.19 89 GLY A O 1
ATOM 740 N N . SER A 1 90 ? 27.944 6.991 -14.548 1.00 63.62 90 SER A N 1
ATOM 741 C CA . SER A 1 90 ? 28.980 7.127 -15.583 1.00 63.62 90 SER A CA 1
ATOM 742 C C . SER A 1 90 ? 30.062 8.151 -15.211 1.00 63.62 90 SER A C 1
ATOM 744 O O . SER A 1 90 ? 31.246 7.921 -15.463 1.00 63.62 90 SER A O 1
ATOM 746 N N . LYS A 1 91 ? 29.695 9.253 -14.538 1.00 60.31 91 LYS A N 1
ATOM 747 C CA . LYS A 1 91 ? 30.663 10.242 -14.024 1.00 60.31 91 LYS A CA 1
ATOM 748 C C . LYS A 1 91 ? 31.533 9.681 -12.895 1.00 60.31 91 LYS A C 1
ATOM 750 O O . LYS A 1 91 ? 32.733 9.937 -12.879 1.00 60.31 91 LYS A O 1
ATOM 755 N N . ARG A 1 92 ? 30.961 8.873 -11.993 1.00 57.41 92 ARG A N 1
ATOM 756 C CA . ARG A 1 92 ? 31.710 8.218 -10.902 1.00 57.41 92 ARG A CA 1
ATOM 757 C C . ARG A 1 92 ? 32.726 7.191 -11.420 1.00 57.41 92 ARG A C 1
ATOM 759 O O . ARG A 1 92 ? 33.840 7.134 -10.909 1.00 57.41 92 ARG A O 1
ATOM 766 N N . ARG A 1 93 ? 32.391 6.433 -12.472 1.00 54.12 93 ARG A N 1
ATOM 767 C CA . ARG A 1 93 ? 33.301 5.438 -13.081 1.00 54.12 93 ARG A CA 1
ATOM 768 C C . ARG A 1 93 ? 34.505 6.057 -13.801 1.00 54.12 93 ARG A C 1
ATOM 770 O O . ARG A 1 93 ? 35.566 5.446 -13.812 1.00 54.12 93 ARG A O 1
ATOM 777 N N . LYS A 1 94 ? 34.391 7.276 -14.345 1.00 52.28 94 LYS A N 1
ATOM 778 C CA . LYS A 1 94 ? 35.548 7.994 -14.920 1.00 52.28 94 LYS A CA 1
ATOM 779 C C . LYS A 1 94 ? 36.576 8.442 -13.866 1.00 52.28 94 LYS A C 1
ATOM 781 O O . LYS A 1 94 ? 37.731 8.626 -14.230 1.00 52.28 94 LYS A O 1
ATOM 786 N N . GLY A 1 95 ? 36.181 8.592 -12.596 1.00 47.00 95 GLY A N 1
ATOM 787 C CA . GLY A 1 95 ? 37.069 9.008 -11.498 1.00 47.00 95 GLY A CA 1
ATOM 788 C C . GLY A 1 95 ? 37.789 7.866 -10.766 1.00 47.00 95 GLY A C 1
ATOM 789 O O . GLY A 1 95 ? 38.887 8.075 -10.267 1.00 47.00 95 GLY A O 1
ATOM 790 N N . ASN A 1 96 ? 37.223 6.654 -10.747 1.00 45.25 96 ASN A N 1
ATOM 791 C CA . ASN A 1 96 ? 37.762 5.500 -10.009 1.00 45.25 96 ASN A CA 1
ATOM 792 C C . ASN A 1 96 ? 38.281 4.408 -10.958 1.00 45.25 96 ASN A C 1
ATOM 794 O O . ASN A 1 96 ? 37.716 3.320 -11.036 1.00 45.25 96 ASN A O 1
ATOM 798 N N . ARG A 1 97 ? 39.362 4.691 -11.694 1.00 42.31 97 ARG A N 1
ATOM 799 C CA . ARG A 1 97 ? 40.000 3.722 -12.609 1.00 42.31 97 ARG A CA 1
ATOM 800 C C . ARG A 1 97 ? 40.956 2.729 -11.934 1.00 42.31 97 ARG A C 1
ATOM 802 O O . ARG A 1 97 ? 41.629 1.973 -12.622 1.00 42.31 97 ARG A O 1
ATOM 809 N N . ILE A 1 98 ? 41.012 2.711 -10.607 1.00 44.72 98 ILE A N 1
ATOM 810 C CA . ILE A 1 98 ? 41.849 1.796 -9.832 1.00 44.72 98 ILE A CA 1
ATOM 811 C C . ILE A 1 98 ? 40.956 1.255 -8.719 1.00 44.72 98 ILE A C 1
ATOM 813 O O . ILE A 1 98 ? 40.614 2.030 -7.838 1.00 44.72 98 ILE A O 1
ATOM 817 N N . ILE A 1 99 ? 40.492 0.003 -8.816 1.00 42.56 99 ILE A N 1
ATOM 818 C CA . ILE A 1 99 ? 40.220 -0.952 -7.715 1.00 42.56 99 ILE A CA 1
ATOM 819 C C . ILE A 1 99 ? 39.585 -2.226 -8.323 1.00 42.56 99 ILE A C 1
ATOM 821 O O . ILE A 1 99 ? 38.419 -2.244 -8.705 1.00 42.56 99 ILE A O 1
ATOM 825 N N . SER A 1 100 ? 40.433 -3.258 -8.400 1.00 38.91 100 SER A N 1
ATOM 826 C CA . SER A 1 100 ? 40.229 -4.717 -8.314 1.00 38.91 100 SER A CA 1
ATOM 827 C C . SER A 1 100 ? 38.936 -5.373 -8.844 1.00 38.91 100 SER A C 1
ATOM 829 O O . SER A 1 100 ? 37.860 -5.255 -8.255 1.00 38.91 100 SER A O 1
ATOM 831 N N . GLU A 1 101 ? 39.110 -6.201 -9.880 1.00 40.59 101 GLU A N 1
ATOM 832 C CA . GLU A 1 101 ? 38.109 -7.062 -10.535 1.00 40.59 101 GLU A CA 1
ATOM 833 C C . GLU A 1 101 ? 37.647 -8.278 -9.706 1.00 40.59 101 GLU A C 1
ATOM 835 O O . GLU A 1 101 ? 36.652 -8.907 -10.050 1.00 40.59 101 GLU A O 1
ATOM 840 N N . THR A 1 102 ? 38.288 -8.617 -8.582 1.00 38.28 102 THR A N 1
ATOM 841 C CA . THR A 1 102 ? 38.007 -9.888 -7.877 1.00 38.28 102 THR A CA 1
ATOM 842 C C . THR A 1 102 ? 36.995 -9.795 -6.727 1.00 38.28 102 THR A C 1
ATOM 844 O O . THR A 1 102 ? 36.458 -10.816 -6.304 1.00 38.28 102 THR A O 1
ATOM 847 N N . MET A 1 103 ? 36.650 -8.594 -6.241 1.00 34.59 103 MET A N 1
ATOM 848 C CA . MET A 1 103 ? 35.586 -8.400 -5.229 1.00 34.59 103 MET A CA 1
ATOM 849 C C . MET A 1 103 ? 34.212 -8.047 -5.826 1.00 34.59 103 MET A C 1
ATOM 851 O O . MET A 1 103 ? 33.231 -7.922 -5.089 1.00 34.59 103 MET A O 1
ATOM 855 N N . THR A 1 104 ? 34.123 -7.846 -7.143 1.00 49.78 104 THR A N 1
ATOM 856 C CA . THR A 1 104 ? 32.977 -7.172 -7.767 1.00 49.78 104 THR A CA 1
ATOM 857 C C . THR A 1 104 ? 31.833 -8.113 -8.147 1.00 49.78 104 THR A C 1
ATOM 859 O O . THR A 1 104 ? 30.688 -7.681 -8.106 1.00 49.78 104 THR A O 1
ATOM 862 N N . GLU A 1 105 ? 32.078 -9.386 -8.460 1.00 40.81 105 GLU A N 1
ATOM 863 C CA . GLU A 1 105 ? 31.014 -10.298 -8.922 1.00 40.81 105 GLU A CA 1
ATOM 864 C C . GLU A 1 105 ? 30.115 -10.818 -7.793 1.00 40.81 105 GLU A C 1
ATOM 866 O O . GLU A 1 105 ? 28.893 -10.748 -7.900 1.00 40.81 105 GLU A O 1
ATOM 871 N N . ARG A 1 106 ? 30.684 -11.246 -6.656 1.00 37.69 106 ARG A N 1
ATOM 872 C CA . ARG A 1 106 ? 29.887 -11.766 -5.524 1.00 37.69 106 ARG A CA 1
ATOM 873 C C . ARG A 1 106 ? 29.030 -10.702 -4.832 1.00 37.69 106 ARG A C 1
ATOM 875 O O . ARG A 1 106 ? 27.974 -11.032 -4.311 1.00 37.69 106 ARG A O 1
ATOM 882 N N . LYS A 1 107 ? 29.464 -9.436 -4.844 1.00 43.53 107 LYS A N 1
ATOM 883 C CA . LYS A 1 107 ? 28.707 -8.303 -4.280 1.00 43.53 107 LYS A CA 1
ATOM 884 C C . LYS A 1 107 ? 27.674 -7.735 -5.262 1.00 43.53 107 LYS A C 1
ATOM 886 O O . LYS A 1 107 ? 26.675 -7.180 -4.838 1.00 43.53 107 LYS A O 1
ATOM 891 N N . ARG A 1 108 ? 27.884 -7.894 -6.577 1.00 48.81 108 ARG A N 1
ATOM 892 C CA . ARG A 1 108 ? 26.897 -7.504 -7.602 1.00 48.81 108 ARG A CA 1
ATOM 893 C C . ARG A 1 108 ? 25.645 -8.375 -7.577 1.00 48.81 108 ARG A C 1
ATOM 895 O O . ARG A 1 108 ? 24.591 -7.871 -7.926 1.00 48.81 108 ARG A O 1
ATOM 902 N N . LEU A 1 109 ? 25.755 -9.640 -7.163 1.00 48.78 109 LEU A N 1
ATOM 903 C CA . LEU A 1 109 ? 24.621 -10.568 -7.087 1.00 48.78 109 LEU A CA 1
ATOM 904 C C . LEU A 1 109 ? 23.684 -10.292 -5.894 1.00 48.78 109 LEU A C 1
ATOM 906 O O . LEU A 1 109 ? 22.495 -10.578 -6.002 1.00 48.78 109 LEU A O 1
ATOM 910 N N . SER A 1 110 ? 24.177 -9.714 -4.786 1.00 50.53 110 SER A N 1
ATOM 911 C CA . SER A 1 110 ? 23.343 -9.408 -3.606 1.00 50.53 110 SER A CA 1
ATOM 912 C C . SER A 1 110 ? 22.446 -8.181 -3.776 1.00 50.53 110 SER A C 1
ATOM 914 O O . SER A 1 110 ? 21.441 -8.078 -3.082 1.00 50.53 110 SER A O 1
ATOM 916 N N . ASP A 1 111 ? 22.792 -7.282 -4.699 1.00 66.38 111 ASP A N 1
ATOM 917 C CA . ASP A 1 111 ? 22.141 -5.976 -4.876 1.00 66.38 111 ASP A CA 1
ATOM 918 C C . ASP A 1 111 ? 21.362 -5.938 -6.207 1.00 66.38 111 ASP A C 1
ATOM 920 O O . ASP A 1 111 ? 21.375 -4.940 -6.937 1.00 66.38 111 ASP A O 1
ATOM 924 N N . THR A 1 112 ? 20.748 -7.069 -6.565 1.00 78.00 112 THR A N 1
ATOM 925 C CA . THR A 1 112 ? 19.966 -7.223 -7.796 1.00 78.00 112 THR A CA 1
ATOM 926 C C . THR A 1 112 ? 18.474 -7.069 -7.539 1.00 78.00 112 THR A C 1
ATOM 928 O O . THR A 1 112 ? 17.967 -7.384 -6.463 1.00 78.00 112 THR A O 1
ATOM 931 N N . TYR A 1 113 ? 17.766 -6.564 -8.544 1.00 84.06 113 TYR A N 1
ATOM 932 C CA . TYR A 1 113 ? 16.336 -6.314 -8.494 1.00 84.06 113 TYR A CA 1
ATOM 933 C C . TYR A 1 113 ? 15.663 -6.910 -9.728 1.00 84.06 113 TYR A C 1
ATOM 935 O O . TYR A 1 113 ? 15.982 -6.522 -10.851 1.00 84.06 113 TYR A O 1
ATOM 943 N N . ASN A 1 114 ? 14.692 -7.800 -9.522 1.00 89.19 114 ASN A N 1
ATOM 944 C CA . ASN A 1 114 ? 13.979 -8.474 -10.607 1.00 89.19 114 ASN A CA 1
ATOM 945 C C . ASN A 1 114 ? 12.635 -7.794 -10.872 1.00 89.19 114 ASN A C 1
ATOM 947 O O . ASN A 1 114 ? 11.818 -7.633 -9.961 1.00 89.19 114 ASN A O 1
ATOM 951 N N . ILE A 1 115 ? 12.384 -7.422 -12.125 1.00 90.31 115 ILE A N 1
ATOM 952 C CA . ILE A 1 115 ? 11.100 -6.861 -12.557 1.00 90.31 115 ILE A CA 1
ATOM 953 C C . ILE A 1 115 ? 10.587 -7.679 -13.734 1.00 90.31 115 ILE A C 1
ATOM 955 O O . ILE A 1 115 ? 11.309 -7.914 -14.701 1.00 90.31 115 ILE A O 1
ATOM 959 N N . HIS A 1 116 ? 9.334 -8.109 -13.640 1.00 92.50 116 HIS A N 1
ATOM 960 C CA . HIS A 1 116 ? 8.663 -8.825 -14.716 1.00 92.50 116 HIS A CA 1
ATOM 961 C C . HIS A 1 116 ? 8.411 -7.889 -15.907 1.00 92.50 116 HIS A C 1
ATOM 963 O O . HIS A 1 116 ? 7.957 -6.761 -15.700 1.00 92.50 116 HIS A O 1
ATOM 969 N N . ILE A 1 117 ? 8.660 -8.357 -17.133 1.00 89.62 117 ILE A N 1
ATOM 970 C CA . ILE A 1 117 ? 8.587 -7.541 -18.359 1.00 89.62 117 ILE A CA 1
ATOM 971 C C . ILE A 1 117 ? 7.217 -6.885 -18.559 1.00 89.62 117 ILE A C 1
ATOM 973 O O . ILE A 1 117 ? 7.162 -5.695 -18.832 1.00 89.62 117 ILE A O 1
ATOM 977 N N . ASP A 1 118 ? 6.124 -7.598 -18.282 1.00 91.75 118 ASP A N 1
ATOM 978 C CA . ASP A 1 118 ? 4.750 -7.072 -18.380 1.00 91.75 118 ASP A CA 1
ATOM 979 C C . ASP A 1 118 ? 4.427 -5.938 -17.387 1.00 91.75 118 ASP A C 1
ATOM 981 O O . ASP A 1 118 ? 3.331 -5.382 -17.417 1.00 91.75 118 ASP A O 1
ATOM 985 N N . LYS A 1 119 ? 5.333 -5.594 -16.457 1.00 93.62 119 LYS A N 1
ATOM 986 C CA . LYS A 1 119 ? 5.192 -4.348 -15.687 1.00 93.62 119 LYS A CA 1
ATOM 987 C C . LYS A 1 119 ? 5.577 -3.123 -16.511 1.00 93.62 119 LYS A C 1
ATOM 989 O O . LYS A 1 119 ? 5.104 -2.026 -16.218 1.00 93.62 119 LYS A O 1
ATOM 994 N N . MET A 1 120 ? 6.437 -3.300 -17.509 1.00 90.88 120 MET A N 1
ATOM 995 C CA . MET A 1 120 ? 7.082 -2.243 -18.275 1.00 90.88 120 MET A CA 1
ATOM 996 C C . MET A 1 120 ? 6.347 -1.946 -19.574 1.00 90.88 120 MET A C 1
ATOM 998 O O . MET A 1 120 ? 5.766 -2.831 -20.189 1.00 90.88 120 MET A O 1
ATOM 1002 N N . SER A 1 121 ? 6.424 -0.691 -20.016 1.00 90.12 121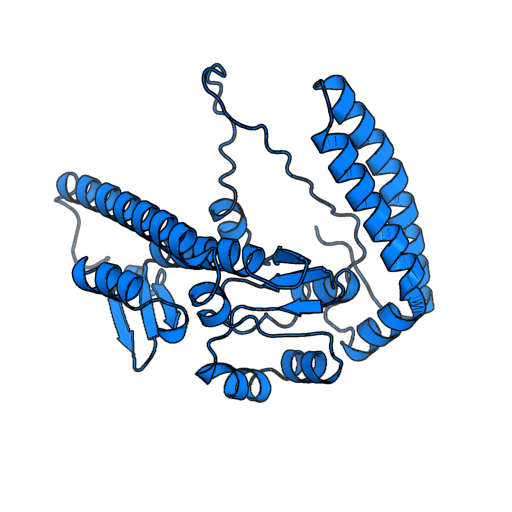 SER A N 1
ATOM 1003 C CA . SER A 1 121 ? 6.092 -0.366 -21.399 1.00 90.12 121 SER A CA 1
ATOM 1004 C C . SER A 1 121 ? 7.269 -0.671 -22.317 1.00 90.12 121 SER A C 1
ATOM 1006 O O . SER A 1 121 ? 8.427 -0.550 -21.904 1.00 90.12 121 SER A O 1
ATOM 1008 N N . ASP A 1 122 ? 6.977 -0.970 -23.583 1.00 87.19 122 ASP A N 1
ATOM 1009 C CA . ASP A 1 122 ? 7.985 -1.281 -24.605 1.00 87.19 122 ASP A CA 1
ATOM 1010 C C . ASP A 1 122 ? 9.091 -0.225 -24.675 1.00 87.19 122 ASP A C 1
ATOM 1012 O O . ASP A 1 122 ? 10.276 -0.547 -24.720 1.00 87.19 122 ASP A O 1
ATOM 1016 N N . ARG A 1 123 ? 8.720 1.055 -24.603 1.00 89.12 123 ARG A N 1
ATOM 1017 C CA . ARG A 1 123 ? 9.666 2.170 -24.682 1.00 89.12 123 ARG A CA 1
ATOM 1018 C C . ARG A 1 123 ? 10.567 2.279 -23.450 1.00 89.12 123 ARG A C 1
ATOM 1020 O O . ARG A 1 123 ? 11.746 2.605 -23.592 1.00 89.12 123 ARG A O 1
ATOM 1027 N N . ILE A 1 124 ? 10.057 2.027 -22.242 1.00 89.31 124 ILE A N 1
ATOM 1028 C CA . ILE A 1 124 ? 10.905 2.013 -21.037 1.00 89.31 124 ILE A CA 1
ATOM 1029 C C . ILE A 1 124 ? 11.844 0.805 -21.082 1.00 89.31 124 ILE A C 1
ATOM 1031 O O . ILE A 1 124 ? 13.037 0.962 -20.815 1.00 89.31 124 ILE A O 1
ATOM 1035 N N . SER A 1 125 ? 11.330 -0.362 -21.478 1.00 87.31 125 SER A N 1
ATOM 1036 C CA . SER A 1 125 ? 12.119 -1.578 -21.695 1.00 87.31 125 SER A CA 1
ATOM 1037 C C . SER A 1 125 ? 13.247 -1.341 -22.700 1.00 87.31 125 SER A C 1
ATOM 1039 O O . SER A 1 125 ? 14.400 -1.655 -22.414 1.00 87.31 125 SER A O 1
ATOM 1041 N N . GLU A 1 126 ? 12.951 -0.706 -23.836 1.00 86.06 126 GLU A N 1
ATOM 1042 C CA . GLU A 1 126 ? 13.932 -0.363 -24.868 1.00 86.06 126 GLU A CA 1
ATOM 1043 C C . GLU A 1 126 ? 15.026 0.569 -24.326 1.00 86.06 126 GLU A C 1
ATOM 1045 O O . GLU A 1 126 ? 16.214 0.312 -24.522 1.00 86.06 126 GLU A O 1
ATOM 1050 N N . VAL A 1 127 ? 14.655 1.627 -23.594 1.00 85.50 127 VAL A N 1
ATOM 1051 C CA . VAL A 1 127 ? 15.629 2.531 -22.960 1.00 85.50 127 VAL A CA 1
ATOM 1052 C C . VAL A 1 127 ? 16.526 1.768 -21.984 1.00 85.50 127 VAL A C 1
ATOM 1054 O O . VAL A 1 127 ? 17.737 1.978 -21.970 1.00 85.50 127 VAL A O 1
ATOM 1057 N N . LEU A 1 128 ? 15.958 0.877 -21.174 1.00 81.50 128 LEU A N 1
ATOM 1058 C CA . LEU A 1 128 ? 16.711 0.098 -20.193 1.00 81.50 128 LEU A CA 1
ATOM 1059 C C . LEU A 1 128 ? 17.669 -0.910 -20.849 1.00 81.50 128 LEU A C 1
ATOM 1061 O O . LEU A 1 128 ? 18.799 -1.065 -20.375 1.00 81.50 128 LEU A O 1
ATOM 1065 N N . LEU A 1 129 ? 17.248 -1.552 -21.943 1.00 79.69 129 LEU A N 1
ATOM 1066 C CA . LEU A 1 129 ? 18.067 -2.478 -22.730 1.00 79.69 129 LEU A CA 1
ATOM 1067 C C . LEU A 1 129 ? 19.203 -1.750 -23.463 1.00 79.69 129 LEU A C 1
ATOM 1069 O O . LEU A 1 129 ? 20.361 -2.158 -23.361 1.00 79.69 129 LEU A O 1
ATOM 1073 N N . ASN A 1 130 ? 18.896 -0.639 -24.139 1.00 76.81 130 ASN A N 1
ATOM 1074 C CA . ASN A 1 130 ? 19.868 0.130 -24.923 1.00 76.81 130 ASN A CA 1
ATOM 1075 C C . ASN A 1 130 ? 20.948 0.795 -24.055 1.00 76.81 130 ASN A C 1
ATOM 1077 O O . ASN A 1 130 ? 22.088 0.948 -24.488 1.00 76.81 130 ASN A O 1
ATOM 1081 N N . GLU A 1 131 ? 20.626 1.168 -22.815 1.00 68.69 131 GLU A N 1
ATOM 1082 C CA . GLU A 1 131 ? 21.579 1.787 -21.883 1.00 68.69 131 GLU A CA 1
ATOM 1083 C C . GLU A 1 131 ? 22.481 0.754 -21.154 1.00 68.69 131 GLU A C 1
ATOM 1085 O O . GLU A 1 131 ? 23.262 1.127 -20.271 1.00 68.69 131 GLU A O 1
ATOM 1090 N N . LEU A 1 132 ? 22.420 -0.537 -21.535 1.00 60.19 132 LEU A N 1
ATOM 1091 C CA . LEU A 1 132 ? 23.302 -1.638 -21.096 1.00 60.19 132 LEU A CA 1
ATOM 1092 C C . LEU A 1 132 ? 23.348 -1.878 -19.572 1.00 60.19 132 LEU A C 1
ATOM 1094 O O . LEU A 1 132 ? 24.377 -2.289 -19.029 1.00 60.19 132 LEU A O 1
ATOM 1098 N N . ARG A 1 133 ? 22.251 -1.612 -18.847 1.00 63.12 133 ARG A N 1
ATOM 1099 C CA . ARG A 1 133 ? 22.174 -1.823 -17.382 1.00 63.12 133 ARG A CA 1
ATOM 1100 C C . ARG A 1 133 ? 21.288 -2.979 -16.934 1.00 63.12 133 ARG A C 1
ATOM 1102 O O . ARG A 1 133 ? 21.067 -3.142 -15.737 1.00 63.12 133 ARG A O 1
ATOM 1109 N N . VAL A 1 134 ? 20.835 -3.793 -17.878 1.00 64.81 134 VAL A N 1
ATOM 1110 C CA . VAL A 1 134 ? 20.242 -5.095 -17.580 1.00 64.81 134 VAL A CA 1
ATOM 1111 C C . VAL A 1 134 ? 21.380 -6.056 -17.247 1.00 64.81 134 VAL A C 1
ATOM 1113 O O . VAL A 1 134 ? 22.290 -6.251 -18.050 1.00 64.81 134 VAL A O 1
ATOM 1116 N N . ILE A 1 135 ? 21.360 -6.600 -16.033 1.00 62.66 135 ILE A N 1
ATOM 1117 C CA . ILE A 1 135 ? 22.358 -7.556 -15.540 1.00 62.66 135 ILE A CA 1
ATOM 1118 C C . ILE A 1 135 ? 22.178 -8.898 -16.259 1.00 62.66 135 ILE A C 1
ATOM 1120 O O . ILE A 1 135 ? 23.164 -9.512 -16.661 1.00 62.66 135 ILE A O 1
ATOM 1124 N N . SER A 1 136 ? 20.927 -9.317 -16.461 1.00 64.94 136 SER A N 1
ATOM 1125 C CA . SER A 1 136 ? 20.543 -10.473 -17.275 1.00 64.94 136 SER A CA 1
ATOM 1126 C C . SER A 1 136 ? 19.046 -10.446 -17.609 1.00 64.94 136 SER A C 1
ATOM 1128 O O . SER A 1 136 ? 18.263 -9.729 -16.978 1.00 64.94 136 SER A O 1
ATOM 1130 N N . LEU A 1 137 ? 18.668 -11.239 -18.614 1.00 66.88 137 LEU A N 1
ATOM 1131 C CA . LEU A 1 137 ? 17.286 -11.576 -18.952 1.00 66.88 137 LEU A CA 1
ATOM 1132 C C . LEU A 1 137 ? 17.055 -13.042 -18.579 1.00 66.88 137 LEU A C 1
ATOM 1134 O O . LEU A 1 137 ? 17.844 -13.895 -18.985 1.00 66.88 137 LEU A O 1
ATOM 1138 N N . ASP A 1 138 ? 16.006 -13.315 -17.812 1.00 71.06 138 ASP A N 1
ATOM 1139 C CA . ASP A 1 138 ? 15.584 -14.668 -17.439 1.00 71.06 138 ASP A CA 1
ATOM 1140 C C . ASP A 1 138 ? 14.114 -14.861 -17.812 1.00 71.06 138 ASP A C 1
ATOM 1142 O O . ASP A 1 138 ? 13.247 -14.323 -17.130 1.00 71.06 138 ASP A O 1
ATOM 1146 N N . GLU A 1 139 ? 13.855 -15.571 -18.914 1.00 76.00 139 GLU A N 1
ATOM 1147 C CA . GLU A 1 139 ? 12.545 -15.848 -19.536 1.00 76.00 139 GLU A CA 1
ATOM 1148 C C . GLU A 1 139 ? 11.618 -14.621 -19.688 1.00 76.00 139 GLU A C 1
ATOM 1150 O O . GLU A 1 139 ? 11.466 -14.116 -20.796 1.00 76.00 139 GLU A O 1
ATOM 1155 N N . ASN A 1 140 ? 11.046 -14.110 -18.591 1.00 86.81 140 ASN A N 1
ATOM 1156 C CA . ASN A 1 140 ? 10.153 -12.943 -18.515 1.00 86.81 140 ASN A CA 1
ATOM 1157 C C . ASN A 1 140 ? 10.553 -11.913 -17.436 1.00 86.81 140 ASN A C 1
ATOM 1159 O O . ASN A 1 140 ? 9.777 -11.022 -17.081 1.00 86.81 140 ASN A O 1
ATOM 1163 N N . TRP A 1 141 ? 11.756 -12.022 -16.883 1.00 88.44 141 TRP A N 1
ATOM 1164 C CA . TRP A 1 141 ? 12.279 -11.161 -15.830 1.00 88.44 141 TRP A CA 1
ATOM 1165 C C . TRP A 1 141 ? 13.519 -10.420 -16.309 1.00 88.44 141 TRP A C 1
ATOM 1167 O O . TRP A 1 141 ? 14.442 -10.993 -16.888 1.00 88.44 141 TRP A O 1
ATOM 1177 N N . MET A 1 142 ? 13.550 -9.125 -16.022 1.00 87.75 142 MET A N 1
ATOM 1178 C CA . MET A 1 142 ? 14.719 -8.282 -16.216 1.00 87.75 142 MET A CA 1
ATOM 1179 C C . MET A 1 142 ? 15.387 -8.039 -14.868 1.00 87.75 142 MET A C 1
ATOM 1181 O O . MET A 1 142 ? 14.725 -7.630 -13.908 1.00 87.75 142 MET A O 1
ATOM 1185 N N . ILE A 1 143 ? 16.698 -8.274 -14.808 1.00 86.19 143 ILE A N 1
ATOM 1186 C CA . ILE A 1 143 ? 17.497 -8.056 -13.602 1.00 86.19 143 ILE A CA 1
ATOM 1187 C C . ILE A 1 143 ? 18.210 -6.706 -13.696 1.00 86.19 143 ILE A C 1
ATOM 1189 O O . ILE A 1 143 ? 18.940 -6.442 -14.652 1.00 86.19 143 ILE A O 1
ATOM 1193 N N . PHE A 1 144 ? 18.034 -5.863 -12.684 1.00 82.12 144 PHE A N 1
ATOM 1194 C CA . PHE A 1 144 ? 18.632 -4.532 -12.565 1.00 82.12 144 PHE A CA 1
ATOM 1195 C C . PHE A 1 144 ? 19.484 -4.414 -11.307 1.00 82.12 144 PHE A C 1
ATOM 1197 O O . PHE A 1 144 ? 19.411 -5.257 -10.415 1.00 82.12 144 PHE A O 1
ATOM 1204 N N . ASP A 1 145 ? 20.259 -3.335 -11.198 1.00 82.25 145 ASP A N 1
ATOM 1205 C CA . ASP A 1 145 ? 20.750 -2.912 -9.888 1.00 82.25 145 ASP A CA 1
ATOM 1206 C C . ASP A 1 145 ? 19.585 -2.432 -9.000 1.00 82.25 145 ASP A C 1
ATOM 1208 O O . ASP A 1 145 ? 18.619 -1.847 -9.499 1.00 82.25 145 ASP A O 1
ATOM 1212 N N . GLU A 1 146 ? 19.693 -2.649 -7.684 1.00 82.75 146 GLU A N 1
ATOM 1213 C CA . GLU A 1 146 ? 18.684 -2.267 -6.677 1.00 82.75 146 GLU A CA 1
ATOM 1214 C C . GLU A 1 146 ? 18.198 -0.824 -6.864 1.00 82.75 146 GLU A C 1
ATOM 1216 O O . GLU A 1 146 ? 17.005 -0.544 -6.881 1.00 82.75 146 GLU A O 1
ATOM 1221 N N . THR A 1 147 ? 19.112 0.116 -7.122 1.00 83.69 147 THR A N 1
ATOM 1222 C CA . THR A 1 147 ? 18.755 1.534 -7.209 1.00 83.69 147 THR A CA 1
ATOM 1223 C C . THR A 1 147 ? 17.905 1.865 -8.423 1.00 83.69 147 THR A C 1
ATOM 1225 O O . THR A 1 147 ? 17.039 2.741 -8.322 1.00 83.69 147 THR A O 1
ATOM 1228 N N . LEU A 1 148 ? 18.160 1.213 -9.551 1.00 86.00 148 LEU A N 1
ATOM 1229 C CA . LEU A 1 148 ? 17.366 1.346 -10.761 1.00 86.00 148 LEU A CA 1
ATOM 1230 C C . LEU A 1 148 ? 15.997 0.668 -10.606 1.00 86.00 148 LEU A C 1
ATOM 1232 O O . LEU A 1 148 ? 14.990 1.275 -10.979 1.00 86.00 148 LEU A O 1
ATOM 1236 N N . GLY A 1 149 ? 15.961 -0.516 -9.986 1.00 87.62 149 GLY A N 1
ATOM 1237 C CA . GLY A 1 149 ? 14.727 -1.213 -9.615 1.00 87.62 149 GLY A CA 1
ATOM 1238 C C . GLY A 1 149 ? 13.806 -0.350 -8.749 1.00 87.62 149 GLY A C 1
ATOM 1239 O O . GLY A 1 149 ? 12.651 -0.134 -9.117 1.00 87.62 149 GLY A O 1
ATOM 1240 N N . ASP A 1 150 ? 14.342 0.257 -7.685 1.00 87.19 150 ASP A N 1
ATOM 1241 C CA . ASP A 1 150 ? 13.607 1.176 -6.805 1.00 87.19 150 ASP A CA 1
ATOM 1242 C C . ASP A 1 150 ? 13.038 2.376 -7.580 1.00 87.19 150 ASP A C 1
ATOM 1244 O O . ASP A 1 150 ? 11.891 2.777 -7.383 1.00 87.19 150 ASP A O 1
ATOM 1248 N N . ILE A 1 151 ? 13.836 2.996 -8.465 1.00 88.19 151 ILE A N 1
ATOM 1249 C CA . ILE A 1 151 ? 13.404 4.159 -9.266 1.00 88.19 151 ILE A CA 1
ATOM 1250 C C . ILE A 1 151 ? 12.216 3.784 -10.143 1.00 88.19 151 ILE A C 1
ATOM 1252 O O . ILE A 1 151 ? 11.234 4.532 -10.206 1.00 88.19 151 ILE A O 1
ATOM 1256 N N . TYR A 1 152 ? 12.320 2.645 -10.818 1.00 91.94 152 TYR A N 1
ATOM 1257 C CA . TYR A 1 152 ? 11.272 2.157 -11.688 1.00 91.94 152 TYR A CA 1
ATOM 1258 C C . TYR A 1 152 ? 10.012 1.817 -10.881 1.00 91.94 152 TYR A C 1
ATOM 1260 O O . TYR A 1 152 ? 8.958 2.395 -11.137 1.00 91.94 152 TYR A O 1
ATOM 1268 N N . MET A 1 153 ? 10.125 0.968 -9.855 1.00 92.62 153 MET A N 1
ATOM 1269 C CA . MET A 1 153 ? 8.980 0.469 -9.090 1.00 92.62 153 MET A CA 1
ATOM 1270 C C . MET A 1 153 ? 8.277 1.554 -8.278 1.00 92.62 153 MET A C 1
ATOM 1272 O O . MET A 1 153 ? 7.052 1.548 -8.199 1.00 92.62 153 MET A O 1
ATOM 1276 N N . SER A 1 154 ? 9.016 2.511 -7.715 1.00 91.31 154 SER A N 1
ATOM 1277 C CA . SER A 1 154 ? 8.422 3.669 -7.035 1.00 91.31 154 SER A CA 1
ATOM 1278 C C . SER A 1 154 ? 7.657 4.565 -8.014 1.00 91.31 154 SER A C 1
ATOM 1280 O O . SER A 1 154 ? 6.545 5.005 -7.729 1.00 91.31 154 SER A O 1
ATOM 1282 N N . THR A 1 155 ? 8.205 4.799 -9.209 1.00 92.94 155 THR A N 1
ATOM 1283 C CA . THR A 1 155 ? 7.515 5.594 -10.233 1.00 92.94 155 THR A CA 1
ATOM 1284 C C . THR A 1 155 ? 6.293 4.843 -10.770 1.00 92.94 155 THR A C 1
ATOM 1286 O O . THR A 1 155 ? 5.235 5.448 -10.901 1.00 92.94 155 THR A O 1
ATOM 1289 N N . LEU A 1 156 ? 6.389 3.526 -10.982 1.00 95.50 156 LEU A N 1
ATOM 1290 C CA . LEU A 1 156 ? 5.253 2.685 -11.361 1.00 95.50 156 LEU A CA 1
ATOM 1291 C C . LEU A 1 156 ? 4.155 2.741 -10.294 1.00 95.50 156 LEU A C 1
ATOM 1293 O O . LEU A 1 156 ? 3.032 3.091 -10.616 1.00 95.50 156 LEU A O 1
ATOM 1297 N N . ALA A 1 157 ? 4.485 2.519 -9.017 1.00 94.88 157 ALA A N 1
ATOM 1298 C CA . ALA A 1 157 ? 3.513 2.570 -7.925 1.00 94.88 157 ALA A CA 1
ATOM 1299 C C . ALA A 1 157 ? 2.823 3.936 -7.800 1.00 94.88 157 ALA A C 1
ATOM 1301 O O . ALA A 1 157 ? 1.604 3.984 -7.641 1.00 94.88 157 ALA A O 1
ATOM 1302 N N . LYS A 1 158 ? 3.578 5.041 -7.924 1.00 93.31 158 LYS A N 1
ATOM 1303 C CA . LYS A 1 158 ? 3.027 6.408 -7.960 1.00 93.31 158 LYS A CA 1
ATOM 1304 C C . LYS A 1 158 ? 1.921 6.524 -8.999 1.00 93.31 158 LYS A C 1
ATOM 1306 O O . LYS A 1 158 ? 0.829 6.988 -8.690 1.00 93.31 158 LYS A O 1
ATOM 1311 N N . TYR A 1 159 ? 2.228 6.136 -10.227 1.00 95.81 159 TYR A N 1
ATOM 1312 C CA . TYR A 1 159 ? 1.325 6.351 -11.341 1.00 95.81 159 TYR A CA 1
ATOM 1313 C C . TYR A 1 159 ? 0.201 5.317 -11.399 1.00 95.81 159 TYR A C 1
ATOM 1315 O O . TYR A 1 159 ? -0.918 5.708 -11.702 1.00 95.81 159 TYR A O 1
ATOM 1323 N N . SER A 1 160 ? 0.442 4.071 -10.983 1.00 96.44 160 SER A N 1
ATOM 1324 C CA . SER A 1 160 ? -0.601 3.061 -10.768 1.00 96.44 160 SER A CA 1
ATOM 1325 C C . SER A 1 160 ? -1.661 3.548 -9.779 1.00 96.44 160 SER A C 1
ATOM 1327 O O . SER A 1 160 ? -2.850 3.457 -10.064 1.00 96.44 160 SER A O 1
ATOM 1329 N N . ALA A 1 161 ? -1.244 4.141 -8.654 1.00 95.50 161 ALA A N 1
ATOM 1330 C CA . ALA A 1 161 ? -2.168 4.712 -7.675 1.00 95.50 161 ALA A CA 1
ATOM 1331 C C . ALA A 1 161 ? -2.982 5.892 -8.237 1.00 95.50 161 ALA A C 1
ATOM 1333 O O . ALA A 1 161 ? -4.156 6.024 -7.910 1.00 95.50 161 ALA A O 1
ATOM 1334 N N . LEU A 1 162 ? -2.377 6.732 -9.089 1.00 94.31 162 LEU A N 1
ATOM 1335 C CA . LEU A 1 162 ? -3.068 7.851 -9.744 1.00 94.31 162 LEU A CA 1
ATOM 1336 C C . LEU A 1 162 ? -4.062 7.387 -10.816 1.00 94.31 162 LEU A C 1
ATOM 1338 O O . LEU A 1 162 ? -5.104 8.012 -10.980 1.00 94.31 162 LEU A O 1
ATOM 1342 N N . SER A 1 163 ? -3.735 6.321 -11.550 1.00 96.00 163 SER A N 1
ATOM 1343 C CA . SER A 1 163 ? -4.587 5.765 -12.606 1.00 96.00 163 SER A CA 1
ATOM 1344 C C . SER A 1 163 ? -5.704 4.856 -12.095 1.00 96.00 163 SER A C 1
ATOM 1346 O O . SER A 1 163 ? -6.581 4.492 -12.873 1.00 96.00 163 SER A O 1
ATOM 1348 N N . ASP A 1 164 ? -5.667 4.453 -10.825 1.00 95.88 164 ASP A N 1
ATOM 1349 C CA . ASP A 1 164 ? -6.660 3.548 -10.254 1.00 95.88 164 ASP A CA 1
ATOM 1350 C C . ASP A 1 164 ? -8.043 4.217 -10.170 1.00 95.88 164 ASP A C 1
ATOM 1352 O O . ASP A 1 164 ? -8.187 5.390 -9.824 1.00 95.88 164 ASP A O 1
ATOM 1356 N N . VAL A 1 165 ? -9.090 3.443 -10.455 1.00 93.12 165 VAL A N 1
ATOM 1357 C CA . VAL A 1 165 ? -10.489 3.871 -10.303 1.00 93.12 165 VAL A CA 1
ATOM 1358 C C . VAL A 1 165 ? -10.886 4.040 -8.831 1.00 93.12 165 VAL A C 1
ATOM 1360 O O . VAL A 1 165 ? -11.861 4.729 -8.517 1.00 93.12 165 VAL A O 1
ATOM 1363 N N . ASN A 1 166 ? -10.163 3.383 -7.920 1.00 94.81 166 ASN A N 1
ATOM 1364 C CA . ASN A 1 166 ? -10.316 3.518 -6.475 1.00 94.81 166 ASN A CA 1
ATOM 1365 C C . ASN A 1 166 ? -9.390 4.596 -5.899 1.00 94.81 166 ASN A C 1
ATOM 1367 O O . ASN A 1 166 ? -8.439 5.040 -6.532 1.00 94.81 166 ASN A O 1
ATOM 1371 N N . PHE A 1 167 ? -9.663 5.028 -4.663 1.00 93.94 167 PHE A N 1
ATOM 1372 C CA . PHE A 1 167 ? -8.743 5.915 -3.954 1.00 93.94 167 PHE A CA 1
ATOM 1373 C C . PHE A 1 167 ? -7.579 5.079 -3.428 1.00 93.94 167 PHE A C 1
ATOM 1375 O O . PHE A 1 167 ? -7.679 4.481 -2.352 1.00 93.94 167 PHE A O 1
ATOM 1382 N N . THR A 1 168 ? -6.507 5.011 -4.212 1.00 95.38 168 THR A N 1
ATOM 1383 C CA . THR A 1 168 ? -5.361 4.152 -3.924 1.00 95.38 168 THR A CA 1
ATOM 1384 C C . THR A 1 168 ? -4.221 4.935 -3.289 1.00 95.38 168 THR A C 1
ATOM 1386 O O . THR A 1 168 ? -3.750 5.940 -3.817 1.00 95.38 168 THR A O 1
ATOM 1389 N N . VAL A 1 169 ? -3.745 4.440 -2.149 1.00 92.94 169 VAL A N 1
ATOM 1390 C CA . VAL A 1 169 ? -2.529 4.914 -1.483 1.00 92.94 169 VAL A CA 1
ATOM 1391 C C . VAL A 1 169 ? -1.484 3.814 -1.520 1.00 92.94 169 VAL A C 1
ATOM 1393 O O . VAL A 1 169 ? -1.786 2.628 -1.424 1.00 92.94 169 VAL A O 1
ATOM 1396 N N . ILE A 1 170 ? -0.230 4.208 -1.674 1.00 92.62 170 ILE A N 1
ATOM 1397 C CA . ILE A 1 170 ? 0.893 3.283 -1.767 1.00 92.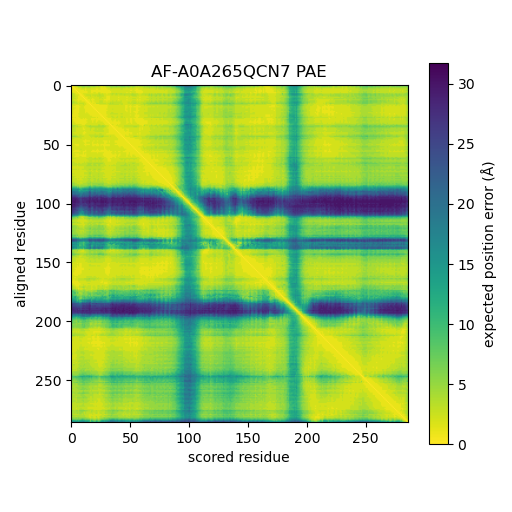62 170 ILE A CA 1
ATOM 1398 C C . ILE A 1 170 ? 1.389 2.971 -0.358 1.00 92.62 170 ILE A C 1
ATOM 1400 O O . ILE A 1 170 ? 1.603 3.882 0.441 1.00 92.62 170 ILE A O 1
ATOM 1404 N N . GLY A 1 171 ? 1.612 1.695 -0.056 1.00 91.12 171 GLY A N 1
ATOM 1405 C CA . GLY A 1 171 ? 2.162 1.268 1.226 1.00 91.12 171 GLY A CA 1
ATOM 1406 C C . GLY A 1 171 ? 3.157 0.127 1.080 1.00 91.12 171 GLY A C 1
ATOM 1407 O O . GLY A 1 171 ? 3.119 -0.639 0.124 1.00 91.12 171 GLY A O 1
ATOM 1408 N N . THR A 1 172 ? 4.079 0.018 2.029 1.00 90.44 172 THR A N 1
ATOM 1409 C CA . THR A 1 172 ? 5.066 -1.066 2.072 1.00 90.44 172 THR A CA 1
ATOM 1410 C C . THR A 1 172 ? 5.631 -1.206 3.480 1.00 90.44 172 THR A C 1
ATOM 1412 O O . THR A 1 172 ? 5.590 -0.260 4.266 1.00 90.44 172 THR A O 1
ATOM 1415 N N . ASP A 1 173 ? 6.154 -2.381 3.805 1.00 87.62 173 ASP A N 1
ATOM 1416 C CA . ASP A 1 173 ? 6.950 -2.651 5.005 1.00 87.62 173 ASP A CA 1
ATOM 1417 C C . ASP A 1 173 ? 8.446 -2.353 4.791 1.00 87.62 173 ASP A C 1
ATOM 1419 O O . ASP A 1 173 ? 9.238 -2.347 5.735 1.00 87.62 173 ASP A O 1
ATOM 1423 N N . LYS A 1 174 ? 8.850 -2.036 3.556 1.00 86.00 174 LYS A N 1
ATOM 1424 C CA . LYS A 1 174 ? 10.228 -1.693 3.203 1.00 86.00 174 LYS A CA 1
ATOM 1425 C C . LYS A 1 174 ? 10.473 -0.184 3.329 1.00 86.00 174 LYS A C 1
ATOM 1427 O O . LYS A 1 174 ? 10.336 0.566 2.368 1.00 86.00 174 LYS A O 1
ATOM 1432 N N . ILE A 1 175 ? 10.925 0.277 4.499 1.00 75.50 175 ILE A N 1
ATOM 1433 C CA . ILE A 1 175 ? 11.194 1.711 4.786 1.00 75.50 175 ILE A CA 1
ATOM 1434 C C . ILE A 1 175 ? 12.090 2.387 3.727 1.00 75.50 175 ILE A C 1
ATOM 1436 O O . ILE A 1 175 ? 11.878 3.551 3.379 1.00 75.50 175 ILE A O 1
ATOM 1440 N N . LYS A 1 176 ? 13.088 1.667 3.191 1.00 76.44 176 LYS A N 1
ATOM 1441 C CA . LYS A 1 176 ? 13.975 2.176 2.127 1.00 76.44 176 LYS A CA 1
ATOM 1442 C C . LYS A 1 176 ? 13.195 2.654 0.895 1.00 76.44 176 LYS A C 1
ATOM 1444 O O . LYS A 1 176 ? 13.548 3.678 0.315 1.00 76.44 176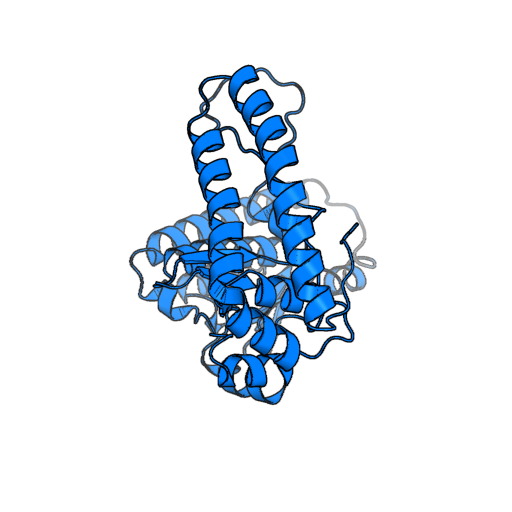 LYS A O 1
ATOM 1449 N N . GLU A 1 177 ? 12.125 1.950 0.546 1.00 77.00 177 GLU A N 1
ATOM 1450 C CA . GLU A 1 177 ? 11.286 2.241 -0.614 1.00 77.00 177 GLU A CA 1
ATOM 1451 C C . GLU A 1 177 ? 10.425 3.488 -0.389 1.00 77.00 177 GLU A C 1
ATOM 1453 O O . GLU A 1 177 ? 10.226 4.285 -1.308 1.00 77.00 177 GLU A O 1
ATOM 1458 N N . ILE A 1 178 ? 9.931 3.698 0.837 1.00 71.19 178 ILE A N 1
ATOM 1459 C CA . ILE A 1 178 ? 9.133 4.885 1.190 1.00 71.19 178 ILE A CA 1
ATOM 1460 C C . ILE A 1 178 ? 9.985 6.145 1.016 1.00 71.19 178 ILE A C 1
ATOM 1462 O O . ILE A 1 178 ? 9.561 7.115 0.387 1.00 71.19 178 ILE A O 1
ATOM 1466 N N . ASN A 1 179 ? 11.231 6.098 1.492 1.00 67.50 179 ASN A N 1
ATOM 1467 C CA . ASN A 1 179 ? 12.185 7.199 1.352 1.00 67.50 179 ASN A CA 1
ATOM 1468 C C . ASN A 1 179 ? 12.571 7.482 -0.112 1.00 67.50 179 ASN A C 1
ATOM 1470 O O . ASN A 1 179 ? 13.060 8.568 -0.416 1.00 67.50 179 ASN A O 1
ATOM 1474 N N . ARG A 1 180 ? 12.375 6.531 -1.036 1.00 69.88 180 ARG A N 1
ATOM 1475 C CA . ARG A 1 180 ? 12.581 6.739 -2.481 1.00 69.88 180 ARG A CA 1
ATOM 1476 C C . ARG A 1 180 ? 11.421 7.486 -3.126 1.00 69.88 180 ARG A C 1
ATOM 1478 O O . ARG A 1 180 ? 11.667 8.364 -3.954 1.00 69.88 180 ARG A O 1
ATOM 1485 N N . LEU A 1 181 ? 10.187 7.143 -2.752 1.00 66.25 181 LEU A N 1
ATOM 1486 C CA . LEU A 1 181 ? 8.983 7.857 -3.186 1.00 66.25 181 LEU A CA 1
ATOM 1487 C C . LEU A 1 181 ? 8.978 9.293 -2.660 1.00 66.25 181 LEU A C 1
ATOM 1489 O O . LEU A 1 181 ? 8.747 10.236 -3.417 1.00 66.25 181 LEU A O 1
ATOM 1493 N N . TYR A 1 182 ? 9.296 9.444 -1.375 1.00 65.62 182 TYR A N 1
ATOM 1494 C CA . TYR A 1 182 ? 9.306 10.711 -0.659 1.00 65.62 182 TYR A CA 1
ATOM 1495 C C . TYR A 1 182 ? 10.706 10.954 -0.090 1.00 65.62 182 TYR A C 1
ATOM 1497 O O . TYR A 1 182 ? 10.953 10.652 1.079 1.00 65.62 182 TYR A O 1
ATOM 1505 N N . PRO A 1 183 ? 11.655 11.474 -0.893 1.00 57.62 183 PRO A N 1
ATOM 1506 C CA . PRO A 1 183 ? 12.999 11.755 -0.412 1.00 57.62 183 PRO A CA 1
ATOM 1507 C C . PRO A 1 183 ? 12.953 12.781 0.722 1.00 57.62 183 PRO A C 1
ATOM 1509 O O . PRO A 1 183 ? 12.835 13.987 0.493 1.00 57.62 183 PRO A O 1
ATOM 1512 N N . LEU A 1 184 ? 13.081 12.285 1.956 1.00 52.59 184 LEU A N 1
ATOM 1513 C CA . LEU A 1 184 ? 13.275 13.081 3.161 1.00 52.59 184 LEU A CA 1
ATOM 1514 C C . LEU A 1 184 ? 14.673 13.695 3.109 1.00 52.59 184 LEU A C 1
ATOM 1516 O O . LEU A 1 184 ? 15.635 13.206 3.701 1.00 52.59 184 LEU A O 1
ATOM 1520 N N . ASN A 1 185 ? 14.802 14.796 2.377 1.00 52.38 185 ASN A N 1
ATOM 1521 C CA . ASN A 1 185 ? 15.956 15.662 2.516 1.00 52.38 185 ASN A CA 1
ATOM 1522 C C . ASN A 1 185 ? 15.809 16.378 3.859 1.00 52.38 185 ASN A C 1
ATOM 1524 O O . ASN A 1 185 ? 15.254 17.476 3.909 1.00 52.38 185 ASN A O 1
ATOM 1528 N N . TYR A 1 186 ? 16.290 15.762 4.946 1.00 44.97 186 TYR A N 1
ATOM 1529 C CA . TYR A 1 186 ? 16.512 16.482 6.197 1.00 44.97 186 TYR A CA 1
ATOM 1530 C C . TYR A 1 186 ? 17.271 17.753 5.843 1.00 44.97 186 TYR A C 1
ATOM 1532 O O . TYR A 1 186 ? 18.354 17.691 5.253 1.00 44.97 186 TYR A O 1
ATOM 1540 N N . ALA A 1 187 ? 16.650 18.902 6.104 1.00 43.78 187 ALA A N 1
ATOM 1541 C CA . ALA A 1 187 ? 17.205 20.192 5.754 1.00 43.78 187 ALA A CA 1
ATOM 1542 C C . ALA A 1 187 ? 18.545 20.357 6.482 1.00 43.78 187 ALA A C 1
ATOM 1544 O O . ALA A 1 187 ? 18.608 20.772 7.636 1.00 43.78 187 ALA A O 1
ATOM 1545 N N . LEU A 1 188 ? 19.641 20.018 5.804 1.00 42.94 188 LEU A N 1
ATOM 1546 C CA . LEU A 1 188 ? 20.983 20.408 6.200 1.00 42.94 188 LEU A CA 1
ATOM 1547 C C . LEU A 1 188 ? 21.009 21.932 6.150 1.00 42.94 188 LEU A C 1
ATOM 1549 O O . LEU A 1 188 ? 21.192 22.455 5.058 1.00 42.94 188 LEU A O 1
ATOM 1553 N N . LYS A 1 189 ? 20.745 22.601 7.286 1.00 42.38 189 LYS A N 1
ATOM 1554 C CA . LYS A 1 189 ? 20.905 24.042 7.595 1.00 42.38 189 LYS A CA 1
ATOM 1555 C C . LYS A 1 189 ? 21.320 24.926 6.400 1.00 42.38 189 LYS A C 1
ATOM 1557 O O . LYS A 1 189 ? 22.372 25.559 6.415 1.00 42.38 189 LYS A O 1
ATOM 1562 N N . LYS A 1 190 ? 20.507 24.986 5.349 1.00 42.44 190 LYS A N 1
ATOM 1563 C CA . LYS A 1 190 ? 20.715 25.859 4.196 1.00 42.44 190 LYS A CA 1
ATOM 1564 C C . LYS A 1 190 ? 19.470 26.701 4.093 1.00 42.44 190 LYS A C 1
ATOM 1566 O O . LYS A 1 190 ? 18.368 26.159 4.038 1.00 42.44 190 LYS A O 1
ATOM 1571 N N . GLN A 1 191 ? 19.687 28.013 4.133 1.00 43.91 191 GLN A N 1
ATOM 1572 C CA . GLN A 1 191 ? 18.659 29.028 3.972 1.00 43.91 191 GLN A CA 1
ATOM 1573 C C . GLN A 1 191 ? 17.684 28.625 2.866 1.00 43.91 191 GLN A C 1
ATOM 1575 O O . GLN A 1 191 ? 18.081 28.277 1.750 1.00 43.91 191 GLN A O 1
ATOM 1580 N N . ILE A 1 192 ? 16.409 28.637 3.239 1.00 51.12 192 ILE A N 1
ATOM 1581 C CA . ILE A 1 192 ? 15.267 28.299 2.404 1.00 51.12 192 ILE A CA 1
ATOM 1582 C C . ILE A 1 192 ? 15.134 29.410 1.363 1.00 51.12 192 ILE A C 1
ATOM 1584 O O . ILE A 1 192 ? 14.481 30.414 1.599 1.00 51.12 192 ILE A O 1
ATOM 1588 N N . ASN A 1 193 ? 15.792 29.240 0.221 1.00 47.25 193 ASN A N 1
ATOM 1589 C CA . ASN A 1 193 ? 15.559 30.033 -0.980 1.00 47.25 193 ASN A CA 1
ATOM 1590 C C . ASN A 1 193 ? 15.345 29.061 -2.140 1.00 47.25 193 ASN A C 1
ATOM 1592 O O . ASN A 1 193 ? 16.316 28.548 -2.695 1.00 47.25 193 ASN A O 1
ATOM 1596 N N . SER A 1 194 ? 14.072 28.758 -2.430 1.00 46.84 194 SER A N 1
ATOM 1597 C CA . SER A 1 194 ? 13.484 28.301 -3.713 1.00 46.84 194 SER A CA 1
ATOM 1598 C C . SER A 1 194 ? 12.310 27.345 -3.468 1.00 46.84 194 SER A C 1
ATOM 1600 O O . SER A 1 194 ? 12.536 26.228 -3.026 1.00 46.84 194 SER A O 1
ATOM 1602 N N . GLY A 1 195 ? 11.075 27.787 -3.750 1.00 54.72 195 GLY A N 1
ATOM 1603 C CA . GLY A 1 195 ? 9.896 27.006 -4.189 1.00 54.72 195 GLY A CA 1
ATOM 1604 C C . GLY A 1 195 ? 9.641 25.571 -3.692 1.00 54.72 195 GLY A C 1
ATOM 1605 O O . GLY A 1 195 ? 9.024 24.803 -4.423 1.00 54.72 195 GLY A O 1
ATOM 1606 N N . ARG A 1 196 ? 10.124 25.159 -2.516 1.00 57.16 196 ARG A N 1
ATOM 1607 C CA . ARG A 1 196 ? 9.932 23.801 -1.988 1.00 57.16 196 ARG A CA 1
ATOM 1608 C C . ARG A 1 196 ? 8.650 23.735 -1.172 1.00 57.16 196 ARG A C 1
ATOM 1610 O O . ARG A 1 196 ? 8.506 24.478 -0.205 1.00 57.16 196 ARG A O 1
ATOM 1617 N N . THR A 1 197 ? 7.768 22.810 -1.534 1.00 58.28 197 THR A N 1
ATOM 1618 C CA . THR A 1 197 ? 6.574 22.480 -0.753 1.00 58.28 197 THR A CA 1
ATOM 1619 C C . THR A 1 197 ? 6.995 21.820 0.565 1.00 58.28 197 THR A C 1
ATOM 1621 O O . THR A 1 197 ? 7.754 20.845 0.523 1.00 58.28 197 THR A O 1
ATOM 1624 N N . PRO A 1 198 ? 6.566 22.333 1.731 1.00 63.66 198 PRO A N 1
ATOM 1625 C CA . PRO A 1 198 ? 6.811 21.667 3.004 1.00 63.66 198 PRO A CA 1
ATOM 1626 C C . PRO A 1 198 ? 6.122 20.296 3.015 1.00 63.66 198 PRO A C 1
ATOM 1628 O O . PRO A 1 198 ? 4.996 20.157 2.547 1.00 63.66 198 PRO A O 1
ATOM 1631 N N . ILE A 1 199 ? 6.813 19.280 3.535 1.00 68.06 199 ILE A N 1
ATOM 1632 C CA . ILE A 1 199 ? 6.290 17.916 3.680 1.00 68.06 199 ILE A CA 1
ATOM 1633 C C . ILE A 1 199 ? 6.270 17.591 5.169 1.00 68.06 199 ILE A C 1
ATOM 1635 O O . ILE A 1 199 ? 7.273 17.784 5.858 1.00 68.06 199 ILE A O 1
ATOM 1639 N N . ILE A 1 200 ? 5.140 17.079 5.648 1.00 71.56 200 ILE A N 1
ATOM 1640 C CA . ILE A 1 200 ? 4.979 16.589 7.016 1.00 71.56 200 ILE A CA 1
ATOM 1641 C C . ILE A 1 200 ? 4.907 15.068 6.957 1.00 71.56 200 ILE A C 1
ATOM 1643 O O . ILE A 1 200 ? 4.148 14.505 6.174 1.00 71.56 200 ILE A O 1
ATOM 1647 N N . ASN A 1 201 ? 5.723 14.409 7.777 1.00 75.88 201 ASN A N 1
ATOM 1648 C CA . ASN A 1 201 ? 5.664 12.966 7.963 1.00 75.88 201 ASN A CA 1
ATOM 1649 C C . ASN A 1 201 ? 4.881 12.665 9.248 1.00 75.88 201 ASN A C 1
ATOM 1651 O O . ASN A 1 201 ? 5.258 13.148 10.318 1.00 75.88 201 ASN A O 1
ATOM 1655 N N . LEU A 1 202 ? 3.805 11.884 9.136 1.00 77.06 202 LEU A N 1
ATOM 1656 C CA . LEU A 1 202 ? 2.973 11.457 10.257 1.00 77.06 202 LEU A CA 1
ATOM 1657 C C . LEU A 1 202 ? 3.255 9.986 10.582 1.00 77.06 202 LEU A C 1
ATOM 1659 O O . LEU A 1 202 ? 3.047 9.110 9.748 1.00 77.06 202 LEU A O 1
ATOM 1663 N N . SER A 1 203 ? 3.678 9.715 11.817 1.00 82.12 203 SER A N 1
ATOM 1664 C CA . SER A 1 203 ? 3.881 8.355 12.329 1.00 82.12 203 SER A CA 1
ATOM 1665 C C . SER A 1 203 ? 2.838 8.044 13.399 1.00 82.12 203 SER A C 1
ATOM 1667 O O . SER A 1 203 ? 2.781 8.726 14.422 1.00 82.12 203 SER A O 1
ATOM 1669 N N . LEU A 1 204 ? 2.022 7.009 13.179 1.00 81.81 204 LEU A N 1
ATOM 1670 C CA . LEU A 1 204 ? 0.960 6.589 14.099 1.00 81.81 204 LEU A CA 1
ATOM 1671 C C . LEU A 1 204 ? 1.326 5.272 14.798 1.00 81.81 204 LEU A C 1
ATOM 1673 O O . LEU A 1 204 ? 0.850 4.202 14.429 1.00 81.81 204 LEU A O 1
ATOM 1677 N N . ASN A 1 205 ? 2.125 5.347 15.863 1.00 83.12 205 ASN A N 1
ATOM 1678 C CA . ASN A 1 205 ? 2.597 4.162 16.607 1.00 83.12 205 ASN A CA 1
ATOM 1679 C C . ASN A 1 205 ? 1.585 3.649 17.655 1.00 83.12 205 ASN A C 1
ATOM 1681 O O . ASN A 1 205 ? 1.914 2.868 18.542 1.00 83.12 205 ASN A O 1
ATOM 1685 N N . ILE A 1 206 ? 0.344 4.125 17.585 1.00 86.25 206 ILE A N 1
ATOM 1686 C CA . ILE A 1 206 ? -0.725 3.844 18.554 1.00 86.25 206 ILE A CA 1
ATOM 1687 C C . ILE A 1 206 ? -1.837 2.973 17.967 1.00 86.25 206 ILE A C 1
ATOM 1689 O O . ILE A 1 206 ? -2.831 2.710 18.639 1.00 86.25 206 ILE A O 1
ATOM 1693 N N . LEU A 1 207 ? -1.708 2.562 16.703 1.00 89.62 207 LEU A N 1
ATOM 1694 C CA . LEU A 1 207 ? -2.719 1.749 16.040 1.00 89.62 207 LEU A CA 1
ATOM 1695 C C . LEU A 1 207 ? -2.607 0.297 16.524 1.00 89.62 207 LEU A C 1
ATOM 1697 O O . LEU A 1 207 ? -1.553 -0.322 16.331 1.00 89.62 207 LEU A O 1
ATOM 1701 N N . PRO A 1 208 ? -3.656 -0.271 17.148 1.00 92.69 208 PRO A N 1
ATOM 1702 C CA . PRO A 1 208 ? -3.635 -1.673 17.528 1.00 92.69 208 PRO A CA 1
ATOM 1703 C C . PRO A 1 208 ? -3.526 -2.555 16.280 1.00 92.69 208 PRO A C 1
ATOM 1705 O O . PRO A 1 208 ? -4.350 -2.504 15.371 1.00 92.69 208 PRO A O 1
ATOM 1708 N N . THR A 1 209 ? -2.495 -3.387 16.254 1.00 92.88 209 THR A N 1
ATOM 1709 C CA . THR A 1 209 ? -2.141 -4.216 15.105 1.00 92.88 209 THR A CA 1
ATOM 1710 C C . THR A 1 209 ? -2.431 -5.684 15.405 1.00 92.88 209 THR A C 1
ATOM 1712 O O . THR A 1 209 ? -1.912 -6.189 16.405 1.00 92.88 209 THR A O 1
ATOM 1715 N N . PRO A 1 210 ? -3.235 -6.394 14.585 1.00 96.00 210 PRO A N 1
ATOM 1716 C CA . PRO A 1 210 ? -3.507 -7.811 14.797 1.00 96.00 210 PRO A CA 1
ATOM 1717 C C . PRO A 1 210 ? -2.218 -8.633 14.884 1.00 96.00 210 PRO A C 1
ATOM 1719 O O . PRO A 1 210 ? -1.288 -8.447 14.098 1.00 96.00 210 PRO A O 1
ATOM 1722 N N . ALA A 1 211 ? -2.169 -9.557 15.839 1.00 94.69 211 ALA A N 1
ATOM 1723 C CA . ALA A 1 211 ? -1.002 -10.399 16.039 1.00 94.69 211 ALA A CA 1
ATOM 1724 C C . ALA A 1 211 ? -0.777 -11.378 14.856 1.00 94.69 211 ALA A C 1
ATOM 1726 O O . ALA A 1 211 ? -1.726 -11.735 14.141 1.00 94.69 211 ALA A O 1
ATOM 1727 N N . PRO A 1 212 ? 0.469 -11.835 14.616 1.00 92.00 212 PRO A N 1
ATOM 1728 C CA . PRO A 1 212 ? 0.790 -12.715 13.487 1.00 92.00 212 PRO A CA 1
ATOM 1729 C C . PRO A 1 212 ? 0.055 -14.062 13.487 1.00 92.00 212 PRO A C 1
ATOM 1731 O O . PRO A 1 212 ? -0.079 -14.675 12.436 1.00 92.00 212 PRO A O 1
ATOM 1734 N N . ASP A 1 213 ? -0.484 -14.503 14.619 1.00 93.12 213 ASP A N 1
ATOM 1735 C CA . ASP A 1 213 ? -1.271 -15.730 14.774 1.00 93.12 213 ASP A CA 1
ATOM 1736 C C . ASP A 1 213 ? -2.772 -15.550 14.469 1.00 93.12 213 ASP A C 1
ATOM 1738 O O . ASP A 1 213 ? -3.496 -16.532 14.325 1.00 93.12 213 ASP A O 1
ATOM 1742 N N . VAL A 1 214 ? -3.265 -14.311 14.341 1.00 96.44 214 VAL A N 1
ATOM 1743 C CA . VAL A 1 214 ? -4.692 -14.035 14.101 1.00 96.44 214 VAL A CA 1
ATOM 1744 C C . VAL A 1 214 ? -5.097 -14.427 12.672 1.00 96.44 214 VAL A C 1
ATOM 1746 O O . VAL A 1 214 ? -4.540 -13.863 11.729 1.00 96.44 214 VAL A O 1
ATOM 1749 N N . PRO A 1 215 ? -6.086 -15.314 12.465 1.00 96.62 215 PRO A N 1
ATOM 1750 C CA . PRO A 1 215 ? -6.541 -15.678 11.121 1.00 96.62 215 PRO A CA 1
ATOM 1751 C C . PRO A 1 215 ? -7.173 -14.503 10.363 1.00 96.62 215 PRO A C 1
ATOM 1753 O O . PRO A 1 215 ? -7.863 -13.671 10.964 1.00 96.62 215 PRO A O 1
ATOM 1756 N N . TYR A 1 216 ? -6.986 -14.460 9.042 1.00 97.38 216 TYR A N 1
ATOM 1757 C CA . TYR A 1 216 ? -7.523 -13.402 8.180 1.00 97.38 216 TYR A CA 1
ATOM 1758 C C . TYR A 1 216 ? -9.053 -13.328 8.238 1.00 97.38 216 TYR A C 1
ATOM 1760 O O . TYR A 1 216 ? -9.606 -12.237 8.361 1.00 97.38 216 TYR A O 1
ATOM 1768 N N . GLU A 1 217 ? -9.745 -14.469 8.289 1.00 97.12 217 GLU A N 1
ATOM 1769 C CA . GLU A 1 217 ? -11.207 -14.554 8.405 1.00 97.12 217 GLU A CA 1
ATOM 1770 C C . GLU A 1 217 ? -11.717 -13.777 9.616 1.00 97.12 217 GLU A C 1
ATOM 1772 O O . GLU A 1 217 ? -12.745 -13.104 9.556 1.00 97.12 217 GLU A O 1
ATOM 1777 N N . LYS A 1 218 ? -10.981 -13.843 10.729 1.00 97.69 218 LYS A N 1
ATOM 1778 C CA . LYS A 1 218 ? -11.359 -13.172 11.971 1.00 97.69 218 LYS A CA 1
ATOM 1779 C C . LYS A 1 218 ? -11.234 -11.656 11.851 1.00 97.69 218 LYS A C 1
ATOM 1781 O O . LYS A 1 218 ? -12.078 -10.931 12.376 1.00 97.69 218 LYS A O 1
ATOM 1786 N N . ILE A 1 219 ? -10.211 -11.177 11.141 1.00 97.81 219 ILE A N 1
ATOM 1787 C CA . ILE A 1 219 ? -10.022 -9.749 10.850 1.00 97.81 219 ILE A CA 1
ATOM 1788 C C . ILE A 1 219 ? -11.146 -9.256 9.930 1.00 97.81 219 ILE A C 1
ATOM 1790 O O . ILE A 1 219 ? -11.737 -8.211 10.193 1.00 97.81 219 ILE A O 1
ATOM 1794 N N . ILE A 1 220 ? -11.508 -10.037 8.910 1.00 97.69 220 ILE A N 1
ATOM 1795 C CA . ILE A 1 220 ? -12.598 -9.713 7.977 1.00 97.69 220 ILE A CA 1
ATOM 1796 C C . ILE A 1 220 ? -13.944 -9.650 8.709 1.00 97.69 220 ILE A C 1
ATOM 1798 O O . ILE A 1 220 ? -14.688 -8.679 8.567 1.00 97.69 220 ILE A O 1
ATOM 1802 N N . GLN A 1 221 ? -14.257 -10.647 9.544 1.00 97.69 221 GLN A N 1
ATOM 1803 C CA . GLN A 1 221 ? -15.477 -10.659 10.359 1.00 97.69 221 GLN A CA 1
ATOM 1804 C C . GLN A 1 221 ? -15.543 -9.453 11.302 1.00 97.69 221 GLN A C 1
ATOM 1806 O O . GLN A 1 221 ? -16.586 -8.803 11.403 1.00 97.69 221 GLN A O 1
ATOM 1811 N N . PHE A 1 222 ? -14.423 -9.114 11.946 1.00 97.94 222 PHE A N 1
ATOM 1812 C CA . PHE A 1 222 ? -14.311 -7.918 12.775 1.00 97.94 222 PHE A CA 1
ATOM 1813 C C . PHE A 1 222 ? -14.593 -6.645 11.974 1.00 97.94 222 PHE A C 1
ATOM 1815 O O . PHE A 1 222 ? -15.442 -5.847 12.369 1.00 97.94 222 PHE A O 1
ATOM 1822 N N . LYS A 1 223 ? -13.925 -6.478 10.829 1.00 96.12 223 LYS A N 1
ATOM 1823 C CA . LYS A 1 223 ? -14.066 -5.310 9.956 1.00 96.12 223 LYS A CA 1
ATOM 1824 C C . LYS A 1 223 ? -15.500 -5.138 9.466 1.00 96.12 223 LYS A C 1
ATOM 1826 O O . LYS A 1 223 ? -16.021 -4.027 9.474 1.00 96.12 223 LYS A O 1
ATOM 1831 N N . ARG A 1 224 ? -16.166 -6.234 9.092 1.00 95.88 224 ARG A N 1
ATOM 1832 C CA . ARG A 1 224 ? -17.582 -6.229 8.697 1.00 95.88 224 ARG A CA 1
ATOM 1833 C C . ARG A 1 224 ? -18.487 -5.826 9.865 1.00 95.88 224 ARG A C 1
ATOM 1835 O O . ARG A 1 224 ? -19.379 -5.006 9.674 1.00 95.88 224 ARG A O 1
ATOM 1842 N N . LYS A 1 225 ? -18.233 -6.349 11.070 1.00 97.31 225 LYS A N 1
ATOM 1843 C CA . LYS A 1 225 ? -19.018 -6.051 12.280 1.00 97.31 225 LYS A CA 1
ATOM 1844 C C . LYS A 1 225 ? -18.878 -4.599 12.753 1.00 97.31 225 LYS A C 1
ATOM 1846 O O . LYS A 1 225 ? -19.872 -4.008 13.153 1.00 97.31 225 LYS A O 1
ATOM 1851 N N . TYR A 1 226 ? -17.669 -4.040 12.723 1.00 96.25 226 TYR A N 1
ATOM 1852 C CA . TYR A 1 226 ? -17.350 -2.700 13.244 1.00 96.25 226 TYR A CA 1
ATOM 1853 C C . TYR A 1 226 ? -17.091 -1.677 12.130 1.00 96.25 226 TYR A C 1
ATOM 1855 O O . TYR A 1 226 ? -16.352 -0.709 12.311 1.00 96.25 226 TYR A O 1
ATOM 1863 N N . LYS A 1 227 ? -17.693 -1.892 10.954 1.00 94.44 227 LYS A N 1
ATOM 1864 C CA . LYS A 1 227 ? -17.465 -1.084 9.750 1.00 94.44 227 LYS A CA 1
ATOM 1865 C C . LYS A 1 227 ? -17.676 0.410 9.998 1.00 94.44 227 LYS A C 1
ATOM 1867 O O . LYS A 1 227 ? -16.853 1.215 9.574 1.00 94.44 227 LYS A O 1
ATOM 1872 N N . GLU A 1 228 ? -18.761 0.774 10.675 1.00 95.06 228 GLU A N 1
ATOM 1873 C CA . GLU A 1 228 ? -19.104 2.172 10.967 1.00 95.06 228 GLU A CA 1
ATOM 1874 C C . GLU A 1 228 ? -18.056 2.828 11.872 1.00 95.06 228 GLU A C 1
ATOM 1876 O O . GLU A 1 228 ? -17.558 3.903 11.544 1.00 95.06 228 GLU A O 1
ATOM 1881 N N . ASN A 1 229 ? -17.621 2.137 12.930 1.00 95.19 229 ASN A N 1
ATOM 1882 C CA . ASN A 1 229 ? -16.576 2.634 13.827 1.00 95.19 229 ASN A CA 1
ATOM 1883 C C . ASN A 1 229 ? -15.237 2.826 13.100 1.00 95.19 229 ASN A C 1
ATOM 1885 O O . ASN A 1 229 ? -14.549 3.819 13.316 1.00 95.19 229 ASN A O 1
ATOM 1889 N N . LEU A 1 230 ? -14.866 1.910 12.199 1.00 93.75 230 LEU A N 1
ATOM 1890 C CA . LEU A 1 230 ? -13.643 2.043 11.397 1.00 93.75 230 LEU A CA 1
ATOM 1891 C C . LEU A 1 230 ? -13.738 3.174 10.360 1.00 93.75 230 LEU A C 1
ATOM 1893 O O . LEU A 1 230 ? -12.723 3.766 9.988 1.00 93.75 230 LEU A O 1
ATOM 1897 N N . ILE A 1 231 ? -14.936 3.488 9.862 1.00 93.25 231 ILE A N 1
ATOM 1898 C CA . ILE A 1 231 ? -15.163 4.666 9.012 1.00 93.25 231 ILE A CA 1
ATOM 1899 C C . ILE A 1 231 ? -14.989 5.946 9.834 1.00 93.25 231 ILE A C 1
ATOM 1901 O O . ILE A 1 231 ? -14.288 6.853 9.389 1.00 93.25 231 ILE A O 1
ATOM 1905 N N . GLU A 1 232 ? -15.572 6.007 11.031 1.00 93.38 232 GLU A N 1
ATOM 1906 C CA . GLU A 1 232 ? -15.438 7.158 11.928 1.00 93.38 232 GLU A CA 1
ATOM 1907 C C . GLU A 1 232 ? -13.977 7.394 12.331 1.00 93.38 232 GLU A C 1
ATOM 1909 O O . GLU A 1 232 ? -13.476 8.510 12.191 1.00 93.38 232 GLU A O 1
ATOM 1914 N N . PHE A 1 233 ? -13.259 6.329 12.696 1.00 92.75 233 PHE A N 1
ATOM 1915 C CA . PHE A 1 233 ? -11.828 6.368 12.993 1.00 92.75 233 PHE A CA 1
ATOM 1916 C C . PHE A 1 233 ? -11.020 7.005 11.852 1.00 92.75 233 PHE A C 1
ATOM 1918 O O . PHE A 1 233 ? -10.239 7.936 12.054 1.00 92.75 233 PHE A O 1
ATOM 1925 N N . ARG A 1 234 ? -11.240 6.536 10.618 1.00 90.62 234 ARG A N 1
ATOM 1926 C CA . ARG A 1 234 ? -10.559 7.062 9.426 1.00 90.62 234 ARG A CA 1
ATOM 1927 C C . ARG A 1 234 ? -10.919 8.508 9.135 1.00 90.62 234 ARG A C 1
ATOM 1929 O O . ARG A 1 234 ? -10.057 9.265 8.699 1.00 90.62 234 ARG A O 1
ATOM 1936 N N . LYS A 1 235 ? -12.170 8.899 9.378 1.00 92.44 235 LYS A N 1
ATOM 1937 C CA . LYS A 1 235 ? -12.599 10.286 9.212 1.00 92.44 235 LYS A CA 1
ATOM 1938 C C . LYS A 1 235 ? -11.771 11.220 10.097 1.00 92.44 235 LYS A C 1
ATOM 1940 O O . LYS A 1 235 ? -11.307 12.233 9.599 1.00 92.44 235 LYS A O 1
ATOM 1945 N N . LYS A 1 236 ? -11.478 10.843 11.348 1.00 93.38 236 LYS A N 1
ATOM 1946 C CA . LYS A 1 236 ? -10.620 11.648 12.240 1.00 93.38 236 LYS A CA 1
ATOM 1947 C C . LYS A 1 236 ? -9.211 11.866 11.686 1.00 93.38 236 LYS A C 1
ATOM 1949 O O . LYS A 1 236 ? -8.667 12.954 11.845 1.00 93.38 236 LYS A O 1
ATOM 1954 N N . ILE A 1 237 ? -8.625 10.852 11.043 1.00 91.38 237 ILE A N 1
ATOM 1955 C CA . ILE A 1 237 ? -7.307 10.972 10.398 1.00 91.38 237 ILE A CA 1
ATOM 1956 C C . ILE A 1 237 ? -7.387 11.935 9.210 1.00 91.38 237 ILE A C 1
ATOM 1958 O O . ILE A 1 237 ? -6.580 12.850 9.109 1.00 91.38 237 ILE A O 1
ATOM 1962 N N . ASN A 1 238 ? -8.394 11.776 8.354 1.00 90.06 238 ASN A N 1
ATOM 1963 C CA . ASN A 1 238 ? -8.591 12.639 7.192 1.00 90.06 238 ASN A CA 1
ATOM 1964 C C . ASN A 1 238 ? -8.864 14.101 7.564 1.00 90.06 238 ASN A C 1
ATOM 1966 O O . ASN A 1 238 ? -8.278 15.000 6.969 1.00 90.06 238 ASN A O 1
ATOM 1970 N N . ASP A 1 239 ? -9.725 14.336 8.555 1.00 92.69 239 ASP A N 1
ATOM 1971 C CA . ASP A 1 239 ? -10.033 15.679 9.049 1.00 92.69 239 ASP A CA 1
ATOM 1972 C C . ASP A 1 239 ? -8.752 16.354 9.577 1.00 92.69 239 ASP A C 1
ATOM 1974 O O . ASP A 1 239 ? -8.556 17.557 9.411 1.00 92.69 239 ASP A O 1
ATOM 1978 N N . PHE A 1 240 ? -7.847 15.581 10.188 1.00 92.44 240 PHE A N 1
ATOM 1979 C CA . PHE A 1 240 ? -6.545 16.074 10.628 1.00 92.44 240 PHE A CA 1
ATOM 1980 C C . PHE A 1 240 ? -5.597 16.380 9.461 1.00 92.44 240 PHE A C 1
ATOM 1982 O O . PHE A 1 240 ? -4.973 17.441 9.456 1.00 92.44 240 PHE A O 1
ATOM 1989 N N . GLU A 1 241 ? -5.506 15.501 8.459 1.00 89.19 241 GLU A N 1
ATOM 1990 C CA . GLU A 1 241 ? -4.718 15.751 7.244 1.00 89.19 241 GLU A CA 1
ATOM 1991 C C . GLU A 1 241 ? -5.156 17.050 6.550 1.00 89.19 241 GLU A C 1
ATOM 1993 O O . GLU A 1 241 ? -4.315 17.878 6.196 1.00 89.19 241 GLU A O 1
ATOM 1998 N N . GLU A 1 242 ? -6.467 17.278 6.430 1.00 89.75 242 GLU A N 1
ATOM 1999 C CA . GLU A 1 242 ? -7.031 18.504 5.860 1.00 89.75 242 GLU A CA 1
ATOM 2000 C C . GLU A 1 242 ? -6.695 19.741 6.706 1.00 89.75 242 GLU A C 1
ATOM 2002 O O . GLU A 1 242 ? -6.285 20.776 6.172 1.00 89.75 242 GLU A O 1
ATOM 2007 N N . GLN A 1 243 ? -6.803 19.646 8.034 1.00 90.81 243 GLN A N 1
ATOM 2008 C CA . GLN A 1 243 ? -6.446 20.743 8.938 1.00 90.81 243 GLN A CA 1
ATOM 2009 C C . GLN A 1 243 ? -4.970 21.133 8.835 1.00 90.81 243 GLN A C 1
ATOM 2011 O O . GLN A 1 243 ? -4.657 22.325 8.878 1.00 90.81 243 GLN A O 1
ATOM 2016 N N . ILE A 1 244 ? -4.078 20.149 8.713 1.00 89.50 244 ILE A N 1
ATOM 2017 C CA . ILE A 1 244 ? -2.635 20.366 8.575 1.00 89.50 244 ILE A CA 1
ATOM 2018 C C . ILE A 1 244 ? -2.291 20.922 7.194 1.00 89.50 244 ILE A C 1
ATOM 2020 O O . ILE A 1 244 ? -1.472 21.834 7.091 1.00 89.50 244 ILE A O 1
ATOM 2024 N N . SER A 1 245 ? -2.932 20.425 6.134 1.00 84.38 245 SER A N 1
ATOM 2025 C CA . SER A 1 245 ? -2.718 20.932 4.774 1.00 84.38 245 SER A CA 1
ATOM 2026 C C . SER A 1 245 ? -3.121 22.402 4.626 1.00 84.38 245 SER A C 1
ATOM 2028 O O . SER A 1 245 ? -2.545 23.110 3.805 1.00 84.38 245 SER A O 1
ATOM 2030 N N . ASN A 1 246 ? -4.092 22.858 5.421 1.00 86.25 246 ASN A N 1
ATOM 2031 C CA . ASN A 1 246 ? -4.586 24.236 5.433 1.00 86.25 246 ASN A CA 1
ATOM 2032 C C . ASN A 1 246 ? -3.957 25.096 6.546 1.00 86.25 246 ASN A C 1
ATOM 2034 O O . ASN A 1 246 ? -4.493 26.149 6.886 1.00 86.25 246 ASN A O 1
ATOM 2038 N N . SER A 1 247 ? -2.859 24.653 7.166 1.00 86.75 247 SER A N 1
ATOM 2039 C CA . SER A 1 247 ? -2.202 25.426 8.221 1.00 86.75 247 SER A CA 1
ATOM 2040 C C . SER A 1 247 ? -1.390 26.601 7.685 1.00 86.75 247 SER A C 1
ATOM 2042 O O . SER A 1 247 ? -0.542 26.449 6.810 1.00 86.75 247 SER A O 1
ATOM 2044 N N . GLU A 1 248 ? -1.603 27.774 8.279 1.00 83.94 248 GLU A N 1
ATOM 2045 C CA . GLU A 1 248 ? -0.992 29.035 7.833 1.00 83.94 248 GLU A CA 1
ATOM 2046 C C . GLU A 1 248 ? 0.357 29.328 8.504 1.00 83.94 248 GLU A C 1
ATOM 2048 O O . GLU A 1 248 ? 1.148 30.134 8.013 1.00 83.94 248 GLU A O 1
ATOM 2053 N N . SER A 1 249 ? 0.639 28.691 9.645 1.00 84.81 249 SER A N 1
ATOM 2054 C CA . SER A 1 249 ? 1.853 28.943 10.421 1.00 84.81 249 SER A CA 1
ATOM 2055 C C . SER A 1 249 ? 2.366 27.704 11.145 1.00 84.81 249 SER A C 1
ATOM 2057 O O . SER A 1 249 ? 1.648 26.724 11.353 1.00 84.81 249 SER A O 1
ATOM 2059 N N . GLU A 1 250 ? 3.625 27.773 11.584 1.00 83.38 250 GLU A N 1
ATOM 2060 C CA . GLU A 1 250 ? 4.235 26.716 12.389 1.00 83.38 250 GLU A CA 1
ATOM 2061 C C . GLU A 1 250 ? 3.529 26.493 13.729 1.00 83.38 250 GLU A C 1
ATOM 2063 O O . GLU A 1 250 ? 3.406 25.363 14.199 1.00 83.38 250 GLU A O 1
ATOM 2068 N N . TYR A 1 251 ? 3.060 27.576 14.342 1.00 87.06 251 TYR A N 1
ATOM 2069 C CA . TYR A 1 251 ? 2.323 27.514 15.595 1.00 87.06 251 TYR A CA 1
ATOM 2070 C C . TYR A 1 251 ? 0.979 26.793 15.418 1.00 87.06 251 TYR A C 1
ATOM 2072 O O . TYR A 1 251 ? 0.659 25.895 16.194 1.00 87.06 251 TYR A O 1
ATOM 2080 N 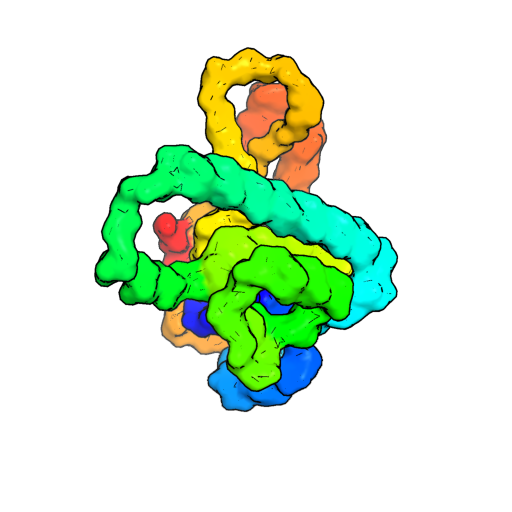N . ASP A 1 252 ? 0.247 27.128 14.353 1.00 87.38 252 ASP A N 1
ATOM 2081 C CA . ASP A 1 252 ? -1.073 26.564 14.062 1.00 87.38 252 ASP A CA 1
ATOM 2082 C C . ASP A 1 252 ? -1.021 25.042 13.839 1.00 87.38 252 ASP A C 1
ATOM 2084 O O . ASP A 1 252 ? -1.755 24.291 14.486 1.00 87.38 252 ASP A O 1
ATOM 2088 N N . TYR A 1 253 ? -0.100 24.543 13.002 1.00 87.00 253 TYR A N 1
ATOM 2089 C CA . TYR A 1 253 ? -0.021 23.092 12.786 1.00 87.00 253 TYR A CA 1
ATOM 2090 C C . TYR A 1 253 ? 0.435 22.343 14.054 1.00 87.00 253 TYR A C 1
ATOM 2092 O O . TYR A 1 253 ? -0.004 21.217 14.290 1.00 87.00 253 TYR A O 1
ATOM 2100 N N . LYS A 1 254 ? 1.279 22.950 14.906 1.00 89.06 254 LYS A N 1
ATOM 2101 C CA . LYS A 1 254 ? 1.695 22.361 16.194 1.00 89.06 254 LYS A CA 1
ATOM 2102 C C . LYS A 1 254 ? 0.524 22.219 17.164 1.00 89.06 254 LYS A C 1
ATOM 2104 O O . LYS A 1 254 ? 0.394 21.175 17.802 1.00 89.06 254 LYS A O 1
ATOM 2109 N N . GLU A 1 255 ? -0.335 23.231 17.260 1.00 90.69 255 GLU A N 1
ATOM 2110 C CA . GLU A 1 255 ? -1.551 23.171 18.077 1.00 90.69 255 GLU A CA 1
ATOM 2111 C C . GLU A 1 255 ? -2.499 22.065 17.583 1.00 90.69 255 GLU A C 1
ATOM 2113 O O . GLU A 1 255 ? -2.973 21.244 18.376 1.00 90.69 255 GLU A O 1
ATOM 2118 N N . LYS A 1 256 ? -2.709 21.980 16.263 1.00 91.81 256 LYS A N 1
ATOM 2119 C CA . LYS A 1 256 ? -3.512 20.923 15.626 1.00 91.81 256 LYS A CA 1
ATOM 2120 C C . LYS A 1 256 ? -2.959 19.522 15.906 1.00 91.81 256 LYS A C 1
ATOM 2122 O O . LYS A 1 256 ? -3.736 18.625 16.228 1.00 91.81 256 LYS A O 1
ATOM 2127 N N . ILE A 1 257 ? -1.635 19.331 15.867 1.00 90.56 257 ILE A N 1
ATOM 2128 C CA . ILE A 1 257 ? -0.982 18.054 16.221 1.00 90.56 257 ILE A CA 1
ATOM 2129 C C . ILE A 1 257 ? -1.299 17.641 17.664 1.00 90.56 257 ILE A C 1
ATOM 2131 O O . ILE A 1 257 ? -1.602 16.474 17.912 1.00 90.56 257 ILE A O 1
ATOM 2135 N N . ILE A 1 258 ? -1.237 18.570 18.623 1.00 90.38 258 ILE A N 1
ATOM 2136 C CA . ILE A 1 258 ? -1.506 18.262 20.038 1.00 90.38 258 ILE A CA 1
ATOM 2137 C C . ILE A 1 258 ? -2.953 17.787 20.215 1.00 90.38 258 ILE A C 1
ATOM 2139 O O . ILE A 1 258 ? -3.181 16.726 20.796 1.00 90.38 258 ILE A O 1
ATOM 2143 N N . ARG A 1 259 ? -3.923 18.512 19.646 1.00 91.50 259 ARG A N 1
ATOM 2144 C CA . ARG A 1 259 ? -5.348 18.135 19.702 1.00 91.50 259 ARG A CA 1
ATOM 2145 C C . ARG A 1 259 ? -5.623 16.796 19.028 1.00 91.50 259 ARG A C 1
ATOM 2147 O O . ARG A 1 259 ? -6.407 15.981 19.524 1.00 91.50 259 ARG A O 1
ATOM 2154 N N . PHE A 1 260 ? -4.974 16.559 17.892 1.00 92.69 260 PHE A N 1
ATOM 2155 C CA . PHE A 1 260 ? -5.092 15.294 17.191 1.00 92.69 260 PHE A CA 1
ATOM 2156 C C . PHE A 1 260 ? -4.555 14.141 18.032 1.00 92.69 260 PHE A C 1
ATOM 2158 O O . PHE A 1 260 ? -5.261 13.147 18.155 1.00 92.69 260 PHE A O 1
ATOM 2165 N N . ASN A 1 261 ? -3.390 14.291 18.677 1.00 90.88 261 ASN A N 1
ATOM 2166 C CA . ASN A 1 261 ? -2.816 13.274 19.564 1.00 90.88 261 ASN A CA 1
ATOM 2167 C C . ASN A 1 261 ? -3.794 12.833 20.662 1.00 90.88 261 ASN A C 1
ATOM 2169 O O . ASN A 1 261 ? -3.954 11.635 20.890 1.00 90.88 261 ASN A O 1
ATOM 2173 N N . GLU A 1 262 ? -4.471 13.774 21.317 1.00 91.00 262 GLU A N 1
ATOM 2174 C CA . GLU A 1 262 ? -5.476 13.466 22.344 1.00 91.00 262 GLU A CA 1
ATOM 2175 C C . GLU A 1 262 ? -6.669 12.700 21.754 1.00 91.00 262 GLU A C 1
ATOM 2177 O O . GLU A 1 262 ? -7.096 11.678 22.297 1.00 91.00 262 GLU A O 1
ATOM 2182 N N . THR A 1 263 ? -7.164 13.155 20.601 1.00 92.94 263 THR A N 1
ATOM 2183 C CA . THR A 1 263 ? -8.305 12.543 19.905 1.00 92.94 263 THR A CA 1
ATOM 2184 C C . THR A 1 263 ? -7.983 11.118 19.463 1.00 92.94 263 THR A C 1
ATOM 2186 O O . THR A 1 263 ? -8.694 10.174 19.807 1.00 92.94 263 THR A O 1
ATOM 2189 N N . ILE A 1 264 ? -6.879 10.931 18.739 1.00 92.38 264 ILE A N 1
ATOM 2190 C CA . ILE A 1 264 ? -6.523 9.641 18.149 1.00 92.38 264 ILE A CA 1
ATOM 2191 C C . ILE A 1 264 ? -6.181 8.597 19.221 1.00 92.38 264 ILE A C 1
ATOM 2193 O O . ILE A 1 264 ? -6.421 7.408 19.023 1.00 92.38 264 ILE A O 1
ATOM 2197 N N . GLN A 1 265 ? -5.690 9.020 20.393 1.00 91.50 265 GLN A N 1
ATOM 2198 C CA . GLN A 1 265 ? -5.477 8.127 21.533 1.00 91.50 265 GLN A CA 1
ATOM 2199 C C . GLN A 1 265 ? -6.787 7.555 22.086 1.00 91.50 265 GLN A C 1
ATOM 2201 O O . GLN A 1 265 ? -6.823 6.383 22.473 1.00 91.50 265 GLN A O 1
ATOM 2206 N N . LEU A 1 266 ? -7.856 8.353 22.154 1.00 91.69 266 LEU A N 1
ATOM 2207 C CA . LEU A 1 266 ? -9.169 7.879 22.601 1.00 91.69 266 LEU A CA 1
ATOM 2208 C C . LEU A 1 266 ? -9.764 6.898 21.588 1.00 91.69 266 LEU A C 1
ATOM 2210 O O . LEU A 1 266 ? -10.176 5.800 21.957 1.00 91.69 266 LEU A O 1
ATOM 2214 N N . GLU A 1 267 ? -9.701 7.248 20.310 1.00 92.31 267 GLU A N 1
ATOM 2215 C CA . GLU A 1 267 ? -10.189 6.419 19.205 1.00 92.31 267 GLU A CA 1
ATOM 2216 C C . GLU A 1 267 ? -9.435 5.076 19.099 1.00 92.31 267 GLU A C 1
ATOM 2218 O O . GLU A 1 267 ? -10.026 4.004 18.912 1.00 92.31 267 GLU A O 1
ATOM 2223 N N . ALA A 1 268 ? -8.115 5.093 19.310 1.00 92.06 268 ALA A N 1
ATOM 2224 C CA . ALA A 1 268 ? -7.305 3.880 19.381 1.00 92.06 268 ALA A CA 1
ATOM 2225 C C . ALA A 1 268 ? -7.703 2.989 20.573 1.00 92.06 268 ALA A C 1
ATOM 2227 O O . ALA A 1 268 ? -7.769 1.764 20.434 1.00 92.06 268 ALA A O 1
ATOM 2228 N N . LYS A 1 269 ? -8.027 3.578 21.736 1.00 92.50 269 LYS A N 1
ATOM 2229 C CA . LYS A 1 269 ? -8.529 2.832 22.906 1.00 92.50 269 LYS A CA 1
ATOM 2230 C C . LYS A 1 269 ? -9.900 2.209 22.653 1.00 92.50 269 LYS A C 1
ATOM 2232 O O . LYS A 1 269 ? -10.131 1.087 23.102 1.00 92.50 269 LYS A O 1
ATOM 2237 N N . GLU A 1 270 ? -10.799 2.880 21.942 1.00 93.62 270 GLU A N 1
ATOM 2238 C CA . GLU A 1 270 ? -12.081 2.279 21.553 1.00 93.62 270 GLU A CA 1
ATOM 2239 C C . GLU A 1 270 ? -11.868 1.104 20.593 1.00 93.62 270 GLU A C 1
ATOM 2241 O O . GLU A 1 270 ? -12.382 0.006 20.824 1.00 93.62 270 GLU A O 1
ATOM 2246 N N . THR A 1 271 ? -10.986 1.263 19.603 1.00 93.38 271 THR A N 1
ATOM 2247 C CA . THR A 1 271 ? -10.584 0.1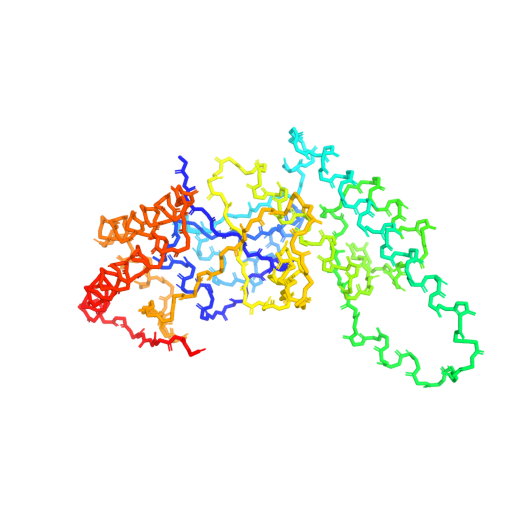62 18.710 1.00 93.38 271 THR A CA 1
ATOM 2248 C C . THR A 1 271 ? -10.003 -1.021 19.483 1.00 93.38 271 THR A C 1
ATOM 2250 O O . THR A 1 271 ? -10.365 -2.174 19.237 1.00 93.38 271 THR A O 1
ATOM 2253 N N . MET A 1 272 ? -9.183 -0.749 20.500 1.00 93.62 272 MET A N 1
ATOM 2254 C CA . MET A 1 272 ? -8.648 -1.760 21.411 1.00 93.62 272 MET A CA 1
ATOM 2255 C C . MET A 1 272 ? -9.761 -2.543 22.126 1.00 93.62 272 MET A C 1
ATOM 2257 O O . MET A 1 272 ? -9.703 -3.773 22.209 1.00 93.62 272 MET A O 1
ATOM 2261 N N . LYS A 1 273 ? -10.780 -1.854 22.655 1.00 94.81 273 LYS A N 1
ATOM 2262 C CA . LYS A 1 273 ? -11.920 -2.499 23.326 1.00 94.81 273 LYS A CA 1
ATOM 2263 C C . LYS A 1 273 ? -12.700 -3.382 22.356 1.00 94.81 273 LYS A C 1
ATOM 2265 O O . LYS A 1 273 ? -13.036 -4.511 22.715 1.00 94.81 273 LYS A O 1
ATOM 2270 N N . MET A 1 274 ? -12.931 -2.908 21.130 1.00 96.06 274 MET A N 1
ATOM 2271 C CA . MET A 1 274 ? -13.611 -3.682 20.088 1.00 96.06 274 MET A CA 1
ATOM 2272 C C . MET A 1 274 ? -12.833 -4.960 19.748 1.00 96.06 274 MET A C 1
ATOM 2274 O O . MET A 1 274 ? -13.415 -6.048 19.739 1.00 96.06 274 MET A O 1
ATOM 2278 N N . LEU A 1 275 ? -11.515 -4.862 19.535 1.00 95.44 275 LEU A N 1
ATOM 2279 C CA . LEU A 1 275 ? -10.656 -6.016 19.237 1.00 95.44 275 LEU A CA 1
ATOM 2280 C C . LEU A 1 275 ? -10.676 -7.048 20.372 1.00 95.44 275 LEU A C 1
ATOM 2282 O O . LEU A 1 275 ? -10.880 -8.238 20.117 1.00 95.44 275 LEU A O 1
ATOM 2286 N N . LYS A 1 276 ? -10.559 -6.598 21.632 1.00 94.81 276 LYS A N 1
ATOM 2287 C CA . LYS A 1 276 ? -10.690 -7.469 22.815 1.00 94.81 276 LYS A CA 1
ATOM 2288 C C . LYS A 1 276 ? -12.054 -8.154 22.865 1.00 94.81 276 LYS A C 1
ATOM 2290 O O . LYS A 1 276 ? -12.121 -9.365 23.071 1.00 94.81 276 LYS A O 1
ATOM 2295 N N . GLY A 1 277 ? -13.132 -7.407 22.626 1.00 93.62 277 GLY A N 1
ATOM 2296 C CA . GLY A 1 277 ? -14.497 -7.937 22.581 1.00 93.62 277 GLY A CA 1
ATOM 2297 C C . GLY A 1 277 ? -14.700 -8.992 21.488 1.00 93.62 277 GLY A C 1
ATOM 2298 O O . GLY A 1 277 ? -15.491 -9.917 21.661 1.00 93.62 277 GLY A O 1
ATOM 2299 N N . HIS A 1 278 ? -13.941 -8.907 20.393 1.00 94.38 278 HIS A N 1
ATOM 2300 C CA . HIS A 1 278 ? -13.930 -9.893 19.309 1.00 94.38 278 HIS A CA 1
ATOM 2301 C C . HIS A 1 278 ? -12.839 -10.971 19.458 1.00 94.38 278 HIS A C 1
ATOM 2303 O O . HIS A 1 278 ? -12.621 -11.781 18.554 1.00 94.38 278 HIS A O 1
ATOM 2309 N N . ARG A 1 279 ? -12.155 -11.010 20.612 1.00 95.06 279 ARG A N 1
ATOM 2310 C CA . ARG A 1 279 ? -11.073 -11.952 20.943 1.00 95.06 279 ARG A CA 1
ATOM 2311 C C . ARG A 1 279 ? -9.908 -11.917 19.947 1.00 95.06 279 ARG A C 1
ATOM 2313 O O . ARG A 1 279 ? -9.295 -12.953 19.690 1.00 95.06 279 ARG A O 1
ATOM 2320 N N . ILE A 1 280 ? -9.635 -10.773 19.328 1.00 95.94 280 ILE A N 1
ATOM 2321 C CA . ILE A 1 280 ? -8.471 -10.595 18.456 1.00 95.94 280 ILE A CA 1
ATOM 2322 C C . ILE A 1 280 ? -7.288 -10.176 19.327 1.00 95.94 280 ILE A C 1
ATOM 2324 O O . ILE A 1 280 ? -7.364 -9.167 20.026 1.00 95.94 280 ILE A O 1
ATOM 2328 N N . ASN A 1 281 ? -6.206 -10.954 19.281 1.00 94.81 281 ASN A N 1
ATOM 2329 C CA . ASN A 1 281 ? -4.932 -10.577 19.886 1.00 94.81 281 ASN A CA 1
ATOM 2330 C C . ASN A 1 281 ? -4.283 -9.475 19.039 1.00 94.81 281 ASN A C 1
ATOM 2332 O O . ASN A 1 281 ? -4.320 -9.533 17.810 1.00 94.81 281 ASN A O 1
ATOM 2336 N N . PHE A 1 282 ? -3.688 -8.475 19.680 1.00 95.06 282 PHE A N 1
ATOM 2337 C CA . PHE A 1 282 ? -3.030 -7.364 18.995 1.00 95.06 282 PHE A CA 1
ATOM 2338 C C . PHE A 1 282 ? -1.852 -6.839 19.817 1.00 95.06 282 PHE A C 1
ATOM 2340 O O . PHE A 1 282 ? -1.753 -7.089 21.020 1.00 95.06 282 PHE A O 1
ATOM 2347 N N . PHE A 1 283 ? -0.979 -6.086 19.161 1.00 92.94 283 PHE A N 1
ATOM 2348 C CA . PHE A 1 283 ? 0.159 -5.394 19.758 1.00 92.94 283 PHE A CA 1
ATOM 2349 C C . PHE A 1 283 ? 0.301 -3.993 19.144 1.00 92.94 283 PHE A C 1
ATOM 2351 O O . PHE A 1 283 ? -0.445 -3.635 18.231 1.00 92.94 283 PHE A O 1
ATOM 2358 N N . TYR A 1 284 ? 1.235 -3.194 19.657 1.00 83.81 284 TYR A N 1
ATOM 2359 C CA . TYR A 1 284 ? 1.607 -1.913 19.053 1.00 83.81 284 TYR A CA 1
ATOM 2360 C C . TYR A 1 284 ? 2.955 -2.075 18.347 1.00 83.81 284 TYR A C 1
ATOM 2362 O O . TYR A 1 284 ? 3.894 -2.559 18.985 1.00 83.81 284 TYR A O 1
ATOM 2370 N N . PRO A 1 285 ? 3.068 -1.721 17.057 1.00 69.69 285 PRO A N 1
ATOM 2371 C CA . PRO A 1 285 ? 4.358 -1.704 16.388 1.00 69.69 285 PRO A CA 1
ATOM 2372 C C . PRO A 1 285 ? 5.266 -0.658 17.052 1.00 69.69 285 PRO A C 1
ATOM 2374 O O . PRO A 1 285 ? 4.825 0.458 17.335 1.00 69.69 285 PRO A O 1
ATOM 2377 N N . HIS A 1 286 ? 6.505 -1.057 17.347 1.00 55.66 286 HIS A N 1
ATOM 2378 C CA . HIS A 1 286 ? 7.549 -0.193 17.904 1.00 55.66 286 HIS A CA 1
ATOM 2379 C C . HIS A 1 286 ? 8.284 0.569 16.805 1.00 55.66 286 HIS A C 1
ATOM 2381 O O . HIS A 1 286 ? 8.566 -0.056 15.757 1.00 55.66 286 HIS A O 1
#

Sequence (286 aa):
MRRTIMYYPNIEIPDGVWLKTALLYWDEVSSIVPRGMERALYLSSKPIAQLAGEGEYRPFYPDELMDSIYYRDFETECISKIKRHINVGSKRRKGNRIISETMTERKRLSDTYNIHIDKMSDRISEVLLNELRVISLDENWMIFDETLGDIYMSTLAKYSALSDVNFTVIGTDKIKEINRLYPLNYALKKQINSGRTPIINLSLNILPTPAPDVPYEKIIQFKRKYKENLIEFRKKINDFEEQISNSESEYDYKEKIIRFNETIQLEAKETMKMLKGHRINFFYPH

Secondary structure (DSSP, 8-state):
--EEEEE-S-SSPPTTHHHHHHHHHSSEEEEE--GGGHHHHHHH-HHHHHHHHTTSEEEEPHHHHHTSTTHHHHHHHHHHHHHHHHHHHHHHHHH---S-TTSHHHHHTTTEEEEEGGGS-HHHHHHHHHTT---EEETTEEEEEHHHHHHHHHHHHHHHHHH-SSEEEEE-S-HHHHHHHS------S----S-PPP------TTS-EE-TTS-HHHHHHHHHHTHHHHHHHHHHHHHHHHHHHT--SHHHHHHHHHHHHHHHHHHHHHHHHHHHHTT--EE---

Solvent-accessible surface area (backbone atoms only — not comparable to full-atom values): 16512 Å² total; per-residue (Å²): 123,52,46,30,38,31,36,52,82,47,58,71,77,67,90,43,53,65,50,48,39,47,58,62,76,33,68,27,37,30,22,56,30,37,77,91,45,49,70,56,48,44,72,73,32,63,68,58,36,51,31,39,76,70,67,38,34,49,75,42,44,44,58,60,27,62,76,31,94,55,28,66,58,42,52,53,54,39,52,51,53,50,52,52,54,50,54,54,54,58,58,53,55,74,73,56,86,75,82,71,84,84,69,48,62,78,57,53,66,76,44,55,25,81,44,54,50,64,62,53,52,72,69,59,49,49,53,46,57,75,69,68,55,56,76,48,79,54,102,60,33,41,28,25,46,40,71,58,36,50,52,48,46,42,42,49,50,55,41,43,32,71,51,42,89,39,54,43,44,83,42,64,88,53,66,74,57,54,43,64,68,52,69,77,72,74,78,73,91,60,85,92,80,74,100,70,80,89,81,86,87,87,83,78,65,64,52,75,27,51,35,81,82,58,58,67,68,60,48,50,52,48,42,68,73,44,42,68,60,56,49,54,54,49,47,57,54,50,56,46,53,54,54,51,75,69,43,91,44,75,66,56,38,51,54,52,50,55,56,45,54,60,51,52,53,52,53,33,50,51,50,47,52,52,35,53,76,68,69,50,58,59,46,61,67,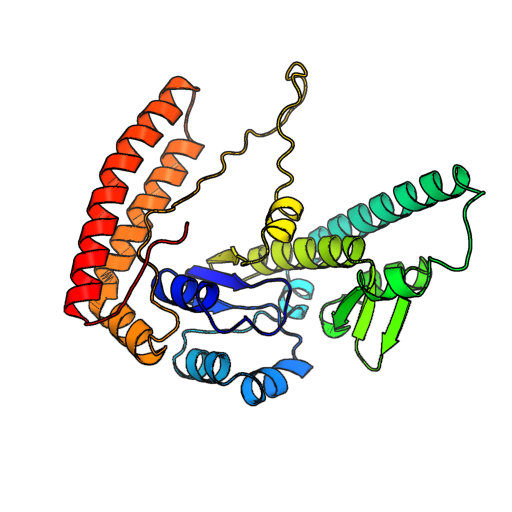129

Radius of gyration: 21.58 Å; Cα contacts (8 Å, |Δi|>4): 321; chains: 1; bounding box: 61×51×48 Å

Foldseek 3Di:
DFEEEEEDDDQADDQFQVVQQRLLQGQAYEYEHAPVCPVVNLVVDVVQVVCVVVVRYDYQYLVLLCPFPCNVVLVVQLLVLLVVVLVVVVVVCVVPPDDDPPVPPVVQVVQKDKDFQSNDDPVSVVSCVVSPQFPDDDPGITIGGNVSNLSNSLSSQVSSCVSDPHNYDYDYPPPVSVCSNPVPPPPPPDPDDDDDDDDDDDDDQLAWTFHSPFDPVLSVVLCVVCVVLSVVLVVLVVVLVVQLVPDPDPVSNVVSVVVSVVVNNVSNVVVVVSCVVSVTDTDGDD

Nearest PDB structures (foldseek):
  5izs-assembly1_A  TM=7.096E-01  e=1.633E+00  synthetic construct
  5izs-assembly1_B  TM=7.089E-01  e=1.633E+00  synthetic construct
  5izs-assembly2_E  TM=7.104E-01  e=1.633E+00  synthetic construct
  5izs-assembly2_D  TM=7.063E-01  e=1.633E+00  synthetic construct
  4m70-assembly3_I  TM=7.264E-01  e=7.144E+00  Solanum tuberosum

pLDDT: mean 84.53, std 16.33, range [34.59, 98.19]

Mean predicted aligned error: 7.87 Å